Protein AF-A0A3B4UDC0-F1 (afdb_monomer)

Structure (mmCIF, N/CA/C/O backbone):
data_AF-A0A3B4UDC0-F1
#
_entry.id   AF-A0A3B4UDC0-F1
#
loop_
_atom_site.group_PDB
_atom_site.id
_atom_site.type_symbol
_atom_site.label_atom_id
_atom_site.label_alt_id
_atom_site.label_comp_id
_atom_site.label_asym_id
_atom_site.label_entity_id
_atom_site.label_seq_id
_atom_site.pdbx_PDB_ins_code
_atom_site.Cartn_x
_atom_site.Cartn_y
_atom_site.Cartn_z
_atom_site.occupancy
_atom_site.B_iso_or_equiv
_atom_site.auth_seq_id
_atom_site.auth_comp_id
_atom_site.auth_asym_id
_atom_site.auth_atom_id
_atom_site.pdbx_PDB_model_num
ATOM 1 N N . MET A 1 1 ? 8.430 -6.097 9.839 1.00 87.88 1 MET A N 1
ATOM 2 C CA . MET A 1 1 ? 9.040 -5.188 8.845 1.00 87.88 1 MET A CA 1
ATOM 3 C C . MET A 1 1 ? 10.432 -4.834 9.334 1.00 87.88 1 MET A C 1
ATOM 5 O O . MET A 1 1 ? 10.685 -5.020 10.517 1.00 87.88 1 MET A O 1
ATOM 9 N N . GLU A 1 2 ? 11.330 -4.408 8.452 1.00 83.69 2 GLU A N 1
ATOM 10 C CA . GLU A 1 2 ? 12.708 -4.022 8.803 1.00 83.69 2 GLU A CA 1
ATOM 11 C C . GLU A 1 2 ? 13.033 -2.614 8.284 1.00 83.69 2 GLU A C 1
ATOM 13 O O . GLU A 1 2 ? 12.603 -2.259 7.190 1.00 83.69 2 GLU A O 1
ATOM 18 N N . ILE A 1 3 ? 13.822 -1.854 9.053 1.00 84.44 3 ILE A N 1
ATOM 19 C CA . ILE A 1 3 ? 14.367 -0.519 8.736 1.00 84.44 3 ILE A CA 1
ATOM 20 C C . ILE A 1 3 ? 13.295 0.540 8.448 1.00 84.44 3 ILE A C 1
ATOM 22 O O . ILE A 1 3 ? 12.937 1.293 9.347 1.00 84.44 3 ILE A O 1
ATOM 26 N N . TRP A 1 4 ? 12.828 0.629 7.205 1.00 82.75 4 TRP A N 1
ATOM 27 C CA . TRP A 1 4 ? 11.934 1.680 6.732 1.00 82.75 4 TRP A CA 1
ATOM 28 C C . TRP A 1 4 ? 11.217 1.234 5.455 1.00 82.75 4 TRP A C 1
ATOM 30 O O . TRP A 1 4 ? 11.769 0.462 4.665 1.00 82.75 4 TRP A O 1
ATOM 40 N N . GLY A 1 5 ? 10.013 1.757 5.237 1.00 83.38 5 GLY A N 1
ATOM 41 C CA . GLY A 1 5 ? 9.266 1.649 3.995 1.00 83.38 5 GLY A CA 1
ATOM 42 C C . GLY A 1 5 ? 8.138 0.625 4.074 1.00 83.38 5 GLY A C 1
ATOM 43 O O . GLY A 1 5 ? 8.357 -0.548 4.386 1.00 83.38 5 GLY A O 1
ATOM 44 N N . GLY A 1 6 ? 6.932 1.068 3.710 1.00 86.31 6 GLY A N 1
ATOM 45 C CA . GLY A 1 6 ? 5.721 0.252 3.607 1.00 86.31 6 GLY A CA 1
ATOM 46 C C . GLY A 1 6 ? 4.888 0.166 4.889 1.00 86.31 6 GLY A C 1
ATOM 47 O O . GLY A 1 6 ? 3.723 -0.218 4.822 1.00 86.31 6 GLY A O 1
ATOM 48 N N . GLU A 1 7 ? 5.422 0.546 6.049 1.00 90.75 7 GLU A N 1
ATOM 49 C CA . GLU A 1 7 ? 4.705 0.485 7.329 1.00 90.75 7 GLU A CA 1
ATOM 50 C C . GLU A 1 7 ? 3.526 1.457 7.408 1.00 90.75 7 GLU A C 1
ATOM 52 O O . GLU A 1 7 ? 2.478 1.115 7.952 1.00 90.75 7 GLU A O 1
ATOM 57 N N . ASN A 1 8 ? 3.661 2.643 6.816 1.00 88.06 8 ASN A N 1
ATOM 58 C CA . ASN A 1 8 ? 2.594 3.637 6.735 1.00 88.06 8 ASN A CA 1
ATOM 59 C C . ASN A 1 8 ? 1.398 3.113 5.919 1.00 88.06 8 ASN A C 1
ATOM 61 O O . ASN A 1 8 ? 0.245 3.298 6.306 1.00 88.06 8 ASN A O 1
ATOM 65 N N . VAL A 1 9 ? 1.670 2.407 4.822 1.00 94.19 9 VAL A N 1
ATOM 66 C CA . VAL A 1 9 ? 0.651 1.801 3.953 1.00 94.19 9 VAL A CA 1
ATOM 67 C C . VAL A 1 9 ? 0.006 0.598 4.628 1.00 94.19 9 VAL A C 1
ATOM 69 O O . VAL A 1 9 ? -1.215 0.484 4.627 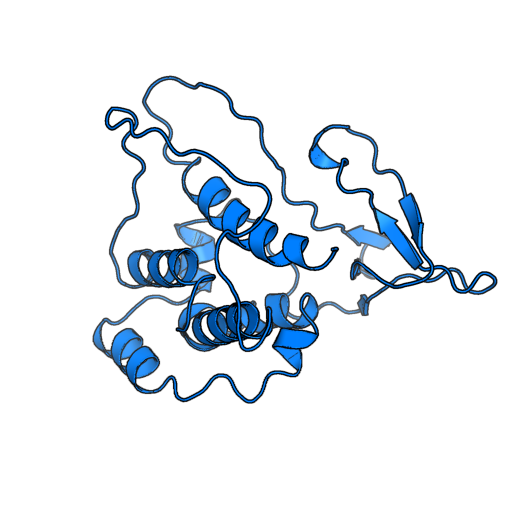1.00 94.19 9 VAL A O 1
ATOM 72 N N . GLU A 1 10 ? 0.807 -0.276 5.243 1.00 97.12 10 GLU A N 1
ATOM 73 C CA . GLU A 1 10 ? 0.294 -1.419 6.008 1.00 97.12 10 GLU A CA 1
ATOM 74 C C . GLU A 1 10 ? -0.643 -0.964 7.116 1.00 97.12 10 GLU A C 1
ATOM 76 O O . GLU A 1 10 ? -1.753 -1.483 7.229 1.00 97.12 10 GLU A O 1
ATOM 81 N N . MET A 1 11 ? -0.222 0.041 7.888 1.00 96.56 11 MET A N 1
ATOM 82 C CA . MET A 1 11 ? -1.043 0.623 8.939 1.00 96.56 11 MET A CA 1
ATOM 83 C C . MET A 1 11 ? -2.322 1.209 8.348 1.00 96.56 11 MET A C 1
ATOM 85 O O . MET A 1 11 ? -3.393 0.991 8.903 1.00 96.56 11 MET A O 1
ATOM 89 N N . SER A 1 12 ? -2.233 1.896 7.208 1.00 95.25 12 SER A N 1
ATOM 90 C CA . SER A 1 12 ? -3.400 2.514 6.582 1.00 95.25 12 SER A CA 1
ATOM 91 C C . SER A 1 12 ? -4.441 1.488 6.154 1.00 95.25 12 SER A C 1
ATOM 93 O O . SER A 1 12 ? -5.618 1.614 6.491 1.00 95.25 12 SER A O 1
ATOM 95 N N . PHE A 1 13 ? -4.003 0.435 5.465 1.00 97.69 13 PHE A N 1
ATOM 96 C CA . PHE A 1 13 ? -4.874 -0.661 5.058 1.00 97.69 13 PHE A CA 1
ATOM 97 C C . PHE A 1 13 ? -5.466 -1.392 6.256 1.00 97.69 13 PHE A C 1
ATOM 99 O O . PHE A 1 13 ? -6.660 -1.681 6.244 1.00 97.69 13 PHE A O 1
ATOM 106 N N . ARG A 1 14 ? -4.665 -1.653 7.293 1.00 98.06 14 ARG A N 1
ATOM 107 C CA . ARG A 1 14 ? -5.135 -2.301 8.517 1.00 98.06 14 ARG A CA 1
ATOM 108 C C . ARG A 1 14 ? -6.178 -1.459 9.242 1.00 98.06 14 ARG A C 1
ATOM 110 O O . ARG A 1 14 ? -7.225 -1.987 9.591 1.00 98.06 14 ARG A O 1
ATOM 117 N N . VAL A 1 15 ? -5.908 -0.176 9.482 1.00 97.94 15 VAL A N 1
ATOM 118 C CA . VAL A 1 15 ? -6.824 0.706 10.220 1.00 97.94 15 VAL A CA 1
ATOM 119 C C . VAL A 1 15 ? -8.177 0.761 9.516 1.00 97.94 15 VAL A C 1
ATOM 121 O O . VAL A 1 15 ? -9.183 0.440 10.141 1.00 97.94 15 VAL A O 1
ATOM 124 N N . TRP A 1 16 ? -8.200 1.060 8.216 1.00 97.94 16 TRP A N 1
ATOM 125 C CA . TRP A 1 16 ? -9.450 1.150 7.461 1.00 97.94 16 TRP A CA 1
ATOM 126 C C . TRP A 1 16 ? -10.194 -0.183 7.360 1.00 97.94 16 TRP A C 1
ATOM 128 O O . TRP A 1 16 ? -11.388 -0.247 7.644 1.00 97.94 16 TRP A O 1
ATOM 138 N N . GLN A 1 17 ? -9.510 -1.267 6.977 1.00 98.50 17 GLN A N 1
ATOM 139 C CA . GLN A 1 17 ? -10.171 -2.565 6.799 1.00 98.50 17 GLN A CA 1
ATOM 140 C C . GLN A 1 17 ? -10.671 -3.148 8.124 1.00 98.50 17 GLN A C 1
ATOM 142 O O . GLN A 1 17 ? -11.649 -3.888 8.124 1.00 98.50 17 GLN A O 1
ATOM 147 N N . CYS A 1 18 ? -10.045 -2.820 9.253 1.00 98.50 18 CYS A N 1
ATOM 148 C CA . CYS A 1 18 ? -10.426 -3.340 10.566 1.00 98.50 18 CYS A CA 1
ATOM 149 C C . CYS A 1 18 ? -11.334 -2.386 11.369 1.00 98.50 18 CYS A C 1
ATOM 151 O O . CYS A 1 18 ? -11.444 -2.536 12.583 1.00 98.50 18 CYS A O 1
ATOM 153 N N . GLY A 1 19 ? -11.988 -1.418 10.712 1.00 96.88 19 GLY A N 1
ATOM 154 C CA . GLY A 1 19 ? -13.047 -0.591 11.310 1.00 96.88 19 GLY A CA 1
ATOM 155 C C . GLY A 1 19 ? -12.588 0.698 12.001 1.00 96.88 19 GLY A C 1
ATOM 156 O O . GLY A 1 19 ? -13.397 1.349 12.654 1.00 96.88 19 GLY A O 1
ATOM 157 N N . GLY A 1 20 ? -11.316 1.072 11.870 1.00 96.44 20 GLY A N 1
ATOM 158 C CA . GLY A 1 20 ? -10.815 2.382 12.280 1.00 96.44 20 GLY A CA 1
ATOM 159 C C . GLY A 1 20 ? -10.954 3.438 11.180 1.00 96.44 20 GLY A C 1
ATOM 160 O O . GLY A 1 20 ? -11.473 3.177 10.095 1.00 96.44 20 GLY A O 1
ATOM 161 N N . GLN A 1 21 ? -10.455 4.639 11.466 1.00 93.38 21 GLN A N 1
ATOM 162 C CA . GLN A 1 21 ? -10.456 5.782 10.551 1.00 93.38 21 GLN A CA 1
ATOM 163 C C . GLN A 1 21 ? -9.081 6.459 10.565 1.00 93.38 21 GLN A C 1
ATOM 165 O O . GLN A 1 21 ? -8.377 6.435 11.577 1.00 93.38 21 GLN A O 1
ATOM 170 N N . LEU A 1 22 ? -8.689 7.039 9.430 1.00 92.50 22 LEU A N 1
ATOM 171 C CA . LEU A 1 22 ? -7.487 7.863 9.308 1.00 92.50 22 LEU A CA 1
ATOM 172 C C . LEU A 1 22 ? -7.894 9.267 8.893 1.00 92.50 22 LEU A C 1
ATOM 174 O O . LEU A 1 22 ? -8.516 9.446 7.847 1.00 92.50 22 LEU A O 1
ATOM 178 N N . GLU A 1 23 ? -7.495 10.249 9.691 1.00 90.44 23 GLU A N 1
ATOM 179 C CA . GLU A 1 23 ? -7.875 11.643 9.502 1.00 90.44 23 GLU A CA 1
ATOM 180 C C . GLU A 1 23 ? -6.639 12.539 9.449 1.00 90.44 23 GLU A C 1
ATOM 182 O O . GLU A 1 23 ? -5.655 12.327 10.160 1.00 90.44 23 GLU A O 1
ATOM 187 N N . ILE A 1 24 ? -6.710 13.570 8.609 1.00 88.62 24 ILE A N 1
ATOM 188 C CA . ILE A 1 24 ? -5.780 14.696 8.641 1.00 88.62 24 ILE A CA 1
ATOM 189 C C . ILE A 1 24 ? -6.515 15.843 9.323 1.00 88.62 24 ILE A C 1
ATOM 191 O O . ILE A 1 24 ? -7.550 16.293 8.836 1.00 88.62 24 ILE A O 1
ATOM 195 N N . ILE A 1 25 ? -5.975 16.324 10.442 1.00 93.06 25 ILE A N 1
ATOM 196 C CA . ILE A 1 25 ? -6.571 17.414 11.215 1.00 93.06 25 ILE A CA 1
ATOM 197 C C . ILE A 1 25 ? -5.914 18.734 10.790 1.00 93.06 25 ILE A C 1
ATOM 199 O O . ILE A 1 25 ? -4.794 19.004 11.223 1.00 93.06 25 ILE A O 1
ATOM 203 N N . PRO A 1 26 ? -6.573 19.586 9.978 1.00 91.12 26 PRO A N 1
ATOM 204 C CA . PRO A 1 26 ? -5.941 20.782 9.408 1.00 91.12 26 PRO A CA 1
ATOM 205 C C . PRO A 1 26 ? -5.520 21.813 10.466 1.00 91.12 26 PRO A C 1
ATOM 207 O O . PRO A 1 26 ? -4.627 22.617 10.223 1.00 91.12 26 PRO A O 1
ATOM 210 N N . CYS A 1 27 ? -6.128 21.775 11.655 1.00 93.44 27 CYS A N 1
ATOM 211 C CA . CYS A 1 27 ? -5.772 22.645 12.777 1.00 93.44 27 CYS A CA 1
ATOM 212 C C . CYS A 1 27 ? -4.501 22.196 13.525 1.00 93.44 27 CYS A C 1
ATOM 214 O O . CYS A 1 27 ? -3.970 22.960 14.328 1.00 93.44 27 CYS A O 1
ATOM 216 N N . SER A 1 28 ? -4.022 20.967 13.302 1.00 92.00 28 SER A N 1
ATOM 217 C CA . SER A 1 28 ? -2.804 20.435 13.918 1.00 92.00 28 SER A CA 1
ATOM 218 C C . SER A 1 28 ? -1.660 20.498 12.913 1.00 92.00 28 SER A C 1
ATOM 220 O O . SER A 1 28 ? -1.580 19.694 11.987 1.00 92.00 28 SER A O 1
ATOM 222 N N . VAL A 1 29 ? -0.779 21.485 13.073 1.00 95.69 29 VAL A N 1
ATOM 223 C CA . VAL A 1 29 ? 0.281 21.764 12.100 1.00 95.69 29 VAL A CA 1
ATOM 224 C C . VAL A 1 29 ? 1.638 21.373 12.671 1.00 95.69 29 VAL A C 1
ATOM 226 O O . VAL A 1 29 ? 2.083 21.919 13.678 1.00 95.69 29 VAL A O 1
ATOM 229 N N . VAL A 1 30 ? 2.319 20.451 11.990 1.00 94.44 30 VAL A N 1
ATOM 230 C CA . VAL A 1 30 ? 3.696 20.040 12.289 1.00 94.44 30 VAL A CA 1
ATOM 231 C C . VAL A 1 30 ? 4.526 20.168 11.014 1.00 94.44 30 VAL A C 1
ATOM 233 O O . VAL A 1 30 ? 4.188 19.587 9.985 1.00 94.44 30 VAL A O 1
ATOM 236 N N . GLY A 1 31 ? 5.615 20.937 11.068 1.00 93.56 31 GLY A N 1
ATOM 237 C CA . GLY A 1 31 ? 6.537 21.078 9.940 1.00 93.56 31 GLY A CA 1
ATOM 238 C C . GLY A 1 31 ? 7.413 19.835 9.762 1.00 93.56 31 GLY A C 1
ATOM 239 O O . GLY A 1 31 ? 8.029 19.370 10.719 1.00 93.56 31 GLY A O 1
ATOM 240 N N . HIS A 1 32 ? 7.512 19.324 8.533 1.00 91.56 32 HIS A N 1
ATOM 241 C CA . HIS A 1 32 ? 8.397 18.215 8.169 1.00 91.56 32 HIS A CA 1
ATOM 242 C C . HIS A 1 32 ? 9.372 18.647 7.065 1.00 91.56 32 HIS A C 1
ATOM 244 O O . HIS A 1 32 ? 8.962 19.181 6.034 1.00 91.56 32 HIS A O 1
ATOM 250 N N . VAL A 1 33 ? 10.671 18.400 7.261 1.00 91.38 33 VAL A N 1
ATOM 251 C CA . VAL A 1 33 ? 11.698 18.679 6.247 1.00 91.38 33 VAL A CA 1
ATOM 252 C C . VAL A 1 33 ? 11.771 17.504 5.276 1.00 91.38 33 VAL A C 1
ATOM 254 O O . VAL A 1 33 ? 12.397 16.482 5.561 1.00 91.38 33 VAL A O 1
ATOM 257 N N . PHE A 1 34 ? 11.140 17.656 4.113 1.00 84.88 34 PHE A N 1
ATOM 258 C CA . PHE A 1 34 ? 11.193 16.651 3.056 1.00 84.88 34 PHE A CA 1
ATOM 259 C C . PHE A 1 34 ? 12.598 16.550 2.457 1.00 84.88 34 PHE A C 1
ATOM 261 O O . PHE A 1 34 ? 13.235 17.550 2.129 1.00 84.88 34 PHE A O 1
ATOM 268 N N . ARG A 1 35 ? 13.079 15.314 2.310 1.00 80.62 35 ARG A N 1
ATOM 269 C CA . ARG A 1 35 ? 14.375 14.989 1.707 1.00 80.62 35 ARG A CA 1
ATOM 270 C C . ARG A 1 35 ? 14.149 14.172 0.444 1.00 80.62 35 ARG A C 1
ATOM 272 O O . ARG A 1 35 ? 13.263 13.327 0.409 1.00 80.62 35 ARG A O 1
ATOM 279 N N . THR A 1 36 ? 14.988 14.383 -0.565 1.00 75.19 36 THR A N 1
ATOM 280 C CA . THR A 1 36 ? 14.967 13.600 -1.813 1.00 75.19 36 THR A CA 1
ATOM 281 C C . THR A 1 36 ? 15.663 12.247 -1.680 1.00 75.19 36 THR A C 1
ATOM 283 O O . THR A 1 36 ? 15.414 11.347 -2.474 1.00 75.19 36 THR A O 1
ATOM 286 N N . LYS A 1 37 ? 16.538 12.086 -0.678 1.00 75.06 37 LYS A N 1
ATOM 287 C CA . LYS A 1 37 ? 17.269 10.845 -0.403 1.00 75.06 37 LYS A CA 1
ATOM 288 C C . LYS A 1 37 ? 17.041 10.395 1.033 1.00 75.06 37 LYS A C 1
ATOM 290 O O . LYS A 1 37 ? 17.005 11.221 1.949 1.00 75.06 37 LYS A O 1
ATOM 295 N N . SER A 1 38 ? 16.916 9.081 1.214 1.00 73.50 38 SER A N 1
ATOM 296 C CA . SER A 1 38 ? 16.788 8.482 2.541 1.00 73.50 38 SER A CA 1
ATOM 297 C C . SER A 1 38 ? 18.053 8.746 3.366 1.00 73.50 38 SER A C 1
ATOM 299 O O . SER A 1 38 ? 19.156 8.539 2.858 1.00 73.50 38 SER A O 1
ATOM 301 N N . PRO A 1 39 ? 17.925 9.179 4.632 1.00 75.50 39 PRO A N 1
ATOM 302 C CA . PRO A 1 39 ? 19.058 9.298 5.543 1.00 75.50 39 PRO A CA 1
ATOM 303 C C . PRO A 1 39 ? 19.494 7.941 6.121 1.00 75.50 39 PRO A C 1
ATOM 305 O O . PRO A 1 39 ? 20.505 7.877 6.815 1.00 75.50 39 PRO A O 1
ATOM 308 N N . HIS A 1 40 ? 18.725 6.872 5.892 1.00 73.44 40 HIS A N 1
ATOM 309 C CA . HIS A 1 40 ? 19.007 5.553 6.444 1.00 73.44 40 HIS A CA 1
ATOM 310 C C . HIS A 1 40 ? 20.008 4.789 5.581 1.00 73.44 40 HIS A C 1
ATOM 312 O O . HIS A 1 40 ? 19.846 4.667 4.367 1.00 73.44 40 HIS A O 1
ATOM 318 N N . THR A 1 41 ? 21.004 4.197 6.235 1.00 72.88 41 THR A N 1
ATOM 319 C CA . THR A 1 41 ? 21.859 3.184 5.620 1.00 72.88 41 THR A CA 1
ATOM 320 C C . THR A 1 41 ? 21.088 1.872 5.548 1.00 72.88 41 THR A C 1
ATOM 322 O O . THR A 1 41 ? 20.509 1.442 6.545 1.00 72.88 41 THR A O 1
ATOM 325 N N . PHE A 1 42 ? 21.096 1.217 4.387 1.00 76.69 42 PHE A N 1
ATOM 326 C CA . PHE A 1 42 ? 20.456 -0.082 4.180 1.00 76.69 42 PHE A CA 1
ATOM 327 C C . PHE A 1 42 ? 21.535 -1.168 4.058 1.00 76.69 42 PHE A C 1
ATOM 329 O O . PHE A 1 42 ? 22.046 -1.385 2.960 1.00 76.69 42 PHE A O 1
ATOM 336 N N . PRO A 1 43 ? 21.893 -1.883 5.144 1.00 65.25 43 PRO A N 1
ATOM 337 C CA . PRO A 1 43 ? 23.004 -2.842 5.130 1.00 65.25 43 PRO A CA 1
ATOM 338 C C . PRO A 1 43 ? 22.784 -4.013 4.163 1.00 65.25 43 PRO A C 1
ATOM 340 O O . PRO A 1 43 ? 23.738 -4.644 3.728 1.00 65.25 43 PRO A O 1
ATOM 343 N N . LYS A 1 44 ? 21.518 -4.303 3.835 1.00 66.19 44 LYS A N 1
ATOM 344 C CA . LYS A 1 44 ? 21.085 -5.346 2.892 1.00 66.19 44 LYS A CA 1
ATOM 345 C C . LYS A 1 44 ? 20.504 -4.765 1.591 1.00 66.19 44 LYS A C 1
ATOM 347 O O . LYS A 1 44 ? 19.779 -5.453 0.883 1.00 66.19 44 LYS A O 1
ATOM 352 N N . GLY A 1 45 ? 20.770 -3.489 1.303 1.00 76.56 45 GLY A N 1
ATOM 353 C CA . GLY A 1 45 ? 20.225 -2.783 0.142 1.00 76.56 45 GLY A CA 1
ATOM 354 C C . GLY A 1 45 ? 18.725 -2.472 0.230 1.00 76.56 45 GLY A C 1
ATOM 355 O O . GLY A 1 45 ? 18.064 -2.677 1.252 1.00 76.56 45 GLY A O 1
ATOM 356 N N . THR A 1 46 ? 18.174 -1.961 -0.871 1.00 76.19 46 THR A N 1
ATOM 357 C CA . THR A 1 46 ? 16.765 -1.538 -0.999 1.00 76.19 46 THR A CA 1
ATOM 358 C C . THR A 1 46 ? 15.773 -2.706 -1.049 1.00 76.19 46 THR A C 1
ATOM 360 O O . THR A 1 46 ? 14.558 -2.498 -0.990 1.00 76.19 46 THR A O 1
ATOM 363 N N . GLU A 1 47 ? 16.261 -3.950 -1.075 1.00 83.69 47 GLU A N 1
ATOM 364 C CA . GLU A 1 47 ? 15.432 -5.157 -0.994 1.00 83.69 47 GLU A CA 1
ATOM 365 C C . GLU A 1 47 ? 14.575 -5.194 0.273 1.00 83.69 47 GLU A C 1
ATOM 367 O O . GLU A 1 47 ? 13.464 -5.720 0.246 1.00 83.69 47 GLU A O 1
ATOM 372 N N . VAL A 1 48 ? 15.040 -4.579 1.366 1.00 86.94 48 VAL A N 1
ATOM 373 C CA . VAL A 1 48 ? 14.291 -4.482 2.627 1.00 86.94 48 VAL A CA 1
ATOM 374 C C . VAL A 1 48 ? 12.942 -3.779 2.430 1.00 86.94 48 VAL A C 1
ATOM 376 O O . VAL A 1 48 ? 11.929 -4.236 2.963 1.00 86.94 48 VAL A O 1
ATOM 379 N N . ILE A 1 49 ? 12.908 -2.725 1.608 1.00 86.81 49 ILE A N 1
ATOM 380 C CA . ILE A 1 49 ? 11.685 -1.975 1.291 1.00 86.81 49 ILE A CA 1
ATOM 381 C C . ILE A 1 49 ? 10.724 -2.872 0.508 1.00 86.81 49 ILE A C 1
ATOM 383 O O . ILE A 1 49 ? 9.556 -3.012 0.874 1.00 86.81 49 ILE A O 1
ATOM 387 N N . THR A 1 50 ? 11.233 -3.547 -0.527 1.00 89.56 50 THR A N 1
ATOM 388 C CA . THR A 1 50 ? 10.435 -4.483 -1.337 1.00 89.56 50 THR A CA 1
ATOM 389 C C . THR A 1 50 ? 9.883 -5.612 -0.466 1.00 89.56 50 THR A C 1
ATOM 391 O O . THR A 1 50 ? 8.707 -5.948 -0.558 1.00 89.56 50 THR A O 1
ATOM 394 N N . ARG A 1 51 ? 10.681 -6.137 0.470 1.00 93.12 51 ARG A N 1
ATOM 395 C CA . ARG A 1 51 ? 10.246 -7.161 1.424 1.00 93.12 51 ARG A CA 1
ATOM 396 C C . ARG A 1 51 ? 9.100 -6.688 2.303 1.00 93.12 51 ARG A C 1
ATOM 398 O O . ARG A 1 51 ? 8.136 -7.426 2.498 1.00 93.12 51 ARG A O 1
ATOM 405 N N . ASN A 1 52 ? 9.177 -5.474 2.838 1.00 92.62 52 ASN A N 1
ATOM 406 C CA . ASN A 1 52 ? 8.101 -4.913 3.651 1.00 92.62 52 ASN A CA 1
ATOM 407 C C . ASN A 1 52 ? 6.809 -4.737 2.834 1.00 92.62 52 ASN A C 1
ATOM 409 O O . ASN A 1 52 ? 5.728 -5.067 3.325 1.00 92.62 52 ASN A O 1
ATOM 413 N N . GLN A 1 53 ? 6.923 -4.297 1.579 1.00 92.44 53 GLN A N 1
ATOM 414 C CA . GLN A 1 53 ? 5.792 -4.155 0.660 1.00 92.44 53 GLN A CA 1
ATOM 415 C C . GLN A 1 53 ? 5.184 -5.500 0.236 1.00 92.44 53 GLN A C 1
ATOM 417 O O . GLN A 1 53 ? 3.968 -5.631 0.156 1.00 92.44 53 GLN A O 1
ATOM 422 N N . VAL A 1 54 ? 5.989 -6.542 0.021 1.00 95.75 54 VAL A N 1
ATOM 423 C CA . VAL A 1 54 ? 5.456 -7.888 -0.243 1.00 95.75 54 VAL A CA 1
ATOM 424 C C . VAL A 1 54 ? 4.669 -8.385 0.969 1.00 95.75 54 VAL A C 1
ATOM 426 O O . VAL A 1 54 ? 3.548 -8.858 0.810 1.00 95.75 54 VAL A O 1
ATOM 429 N N . ARG A 1 55 ? 5.193 -8.204 2.191 1.00 97.38 55 ARG A N 1
ATOM 430 C CA . ARG A 1 55 ? 4.492 -8.606 3.424 1.00 97.38 55 ARG A CA 1
ATOM 431 C C . ARG A 1 55 ? 3.140 -7.915 3.590 1.00 97.38 55 ARG A C 1
ATOM 433 O O . ARG A 1 55 ? 2.191 -8.575 3.995 1.00 97.38 55 ARG A O 1
ATOM 440 N N . LEU A 1 56 ? 3.043 -6.609 3.321 1.00 96.81 56 LEU A N 1
ATOM 441 C CA . LEU A 1 56 ? 1.756 -5.910 3.431 1.00 96.81 56 LEU A CA 1
ATOM 442 C C . LEU A 1 56 ? 0.792 -6.338 2.320 1.00 96.81 56 LEU A C 1
ATOM 444 O O . LEU A 1 56 ? -0.390 -6.514 2.598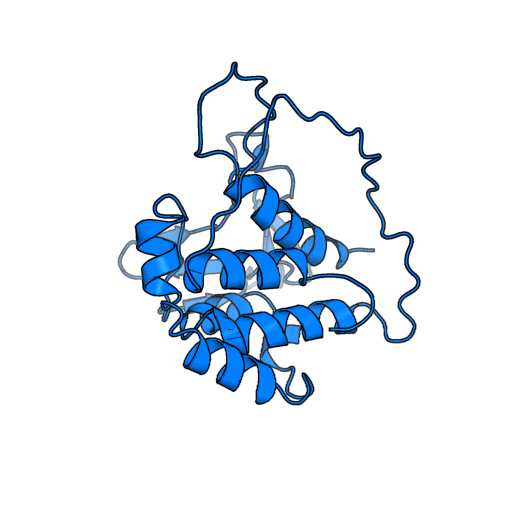 1.00 96.81 56 LEU A O 1
ATOM 448 N N . ALA A 1 57 ? 1.286 -6.547 1.094 1.00 96.69 57 ALA A N 1
ATOM 449 C CA . ALA A 1 57 ? 0.455 -6.960 -0.033 1.00 96.69 57 ALA A CA 1
ATOM 450 C C . ALA A 1 57 ? -0.143 -8.354 0.196 1.00 96.69 57 ALA A C 1
ATOM 452 O O . ALA A 1 57 ? -1.337 -8.556 -0.014 1.00 96.69 57 ALA A O 1
ATOM 453 N N . GLU A 1 58 ? 0.665 -9.286 0.708 1.00 97.69 58 GLU A N 1
ATOM 454 C CA . GLU A 1 58 ? 0.225 -10.638 1.057 1.00 97.69 58 GLU A CA 1
ATOM 455 C C . GLU A 1 58 ? -0.855 -10.659 2.147 1.00 97.69 58 GLU A C 1
ATOM 457 O O . GLU A 1 58 ? -1.746 -11.504 2.107 1.00 97.69 58 GLU A O 1
ATOM 462 N N . VAL A 1 59 ? -0.808 -9.730 3.106 1.00 98.31 59 VAL A N 1
ATOM 463 C CA . VAL A 1 59 ? -1.766 -9.697 4.221 1.00 98.31 59 VAL A CA 1
ATOM 464 C C . VAL A 1 59 ? -3.030 -8.909 3.880 1.00 98.31 59 VAL A C 1
ATOM 466 O O . VAL A 1 59 ? -4.112 -9.318 4.294 1.00 98.31 59 VAL A O 1
ATOM 469 N N . TRP A 1 60 ? -2.916 -7.787 3.165 1.00 98.31 60 TRP A N 1
ATOM 470 C CA . TRP A 1 60 ? -3.973 -6.768 3.118 1.00 98.31 60 TRP A CA 1
ATOM 471 C C . TRP A 1 60 ? -4.568 -6.495 1.739 1.00 98.31 60 TRP A C 1
ATOM 473 O O . TRP A 1 60 ? -5.595 -5.830 1.690 1.00 98.31 60 TRP A O 1
ATOM 483 N N . MET A 1 61 ? -3.946 -6.942 0.640 1.00 97.25 61 MET A N 1
ATOM 484 C CA . MET A 1 61 ? -4.368 -6.563 -0.722 1.00 97.25 61 MET A CA 1
ATOM 485 C C . MET A 1 61 ? -5.154 -7.644 -1.475 1.00 97.25 61 MET A C 1
ATOM 487 O O . MET A 1 61 ? -5.538 -7.415 -2.620 1.00 97.25 61 MET A O 1
ATOM 491 N N . ASP A 1 62 ? -5.398 -8.809 -0.873 1.00 98.00 62 ASP A N 1
ATOM 492 C CA . ASP A 1 62 ? -6.121 -9.925 -1.501 1.00 98.00 62 ASP A CA 1
ATOM 493 C C . ASP A 1 62 ? -5.608 -10.211 -2.928 1.00 98.00 62 ASP A C 1
ATOM 495 O O . ASP A 1 62 ? -4.398 -10.279 -3.146 1.00 98.00 62 ASP A O 1
ATOM 499 N N . ASP A 1 63 ? -6.488 -10.351 -3.922 1.00 96.69 63 ASP A N 1
ATOM 500 C CA . ASP A 1 63 ? -6.091 -10.569 -5.318 1.00 96.69 63 ASP A CA 1
ATOM 501 C C . ASP A 1 63 ? -5.410 -9.357 -5.975 1.00 96.69 63 ASP A C 1
ATOM 503 O O . ASP A 1 63 ? -4.646 -9.518 -6.934 1.00 96.69 63 ASP A O 1
ATOM 507 N N . TYR A 1 64 ? -5.604 -8.146 -5.446 1.00 94.50 64 TYR A N 1
ATOM 508 C CA . TYR A 1 64 ? -5.019 -6.921 -6.000 1.00 94.50 64 TYR A CA 1
ATOM 509 C C . TYR A 1 64 ? -3.499 -6.863 -5.822 1.00 94.50 64 TYR A C 1
ATOM 511 O O . TYR A 1 64 ? -2.828 -6.120 -6.545 1.00 94.50 64 TYR A O 1
ATOM 519 N N . LYS A 1 65 ? -2.908 -7.710 -4.964 1.00 94.12 65 LYS A N 1
ATOM 520 C CA . LYS A 1 65 ? -1.445 -7.883 -4.889 1.00 94.12 65 LYS A CA 1
ATOM 521 C C . LYS A 1 65 ? -0.823 -8.273 -6.237 1.00 94.12 65 LYS A C 1
ATOM 523 O O . LYS A 1 65 ? 0.311 -7.895 -6.524 1.00 94.12 65 LYS A O 1
ATOM 528 N N . LYS A 1 66 ? -1.582 -8.939 -7.119 1.00 90.88 66 LYS A N 1
ATOM 529 C CA . LYS A 1 66 ? -1.148 -9.289 -8.486 1.00 90.88 66 LYS A CA 1
ATOM 530 C C . LYS A 1 66 ? -0.821 -8.049 -9.324 1.00 90.88 66 LYS A C 1
ATOM 532 O O . LYS A 1 66 ? 0.113 -8.086 -10.124 1.00 90.88 66 LYS A O 1
ATOM 537 N N . ILE A 1 67 ? -1.541 -6.942 -9.120 1.00 87.06 67 ILE A N 1
ATOM 538 C CA . ILE A 1 67 ? -1.270 -5.665 -9.799 1.00 87.06 67 ILE A CA 1
ATOM 539 C C . ILE A 1 67 ? 0.090 -5.120 -9.351 1.00 87.06 67 ILE A C 1
ATOM 541 O O . ILE A 1 67 ? 0.891 -4.698 -10.187 1.00 87.06 67 ILE A O 1
ATOM 545 N N . TYR A 1 68 ? 0.374 -5.176 -8.047 1.00 87.12 68 TYR A N 1
ATOM 546 C CA . TYR A 1 68 ? 1.660 -4.763 -7.489 1.00 87.12 68 TYR A CA 1
ATOM 547 C C . TYR A 1 68 ? 2.815 -5.623 -8.028 1.00 87.12 68 TYR A C 1
ATOM 549 O O . TYR A 1 68 ? 3.782 -5.075 -8.561 1.00 87.12 68 TYR A O 1
ATOM 557 N N . TYR A 1 69 ? 2.688 -6.953 -8.003 1.00 87.19 69 TYR A N 1
ATOM 558 C CA . TYR A 1 69 ? 3.721 -7.861 -8.523 1.00 87.19 69 TYR A CA 1
ATOM 559 C C . TYR A 1 69 ? 3.973 -7.688 -10.024 1.00 87.19 69 TYR A C 1
ATOM 561 O O . TYR A 1 69 ? 5.114 -7.733 -10.473 1.00 87.19 69 TYR A O 1
ATOM 569 N N . ARG A 1 70 ? 2.939 -7.396 -10.818 1.00 83.69 70 ARG A N 1
ATOM 570 C CA . ARG A 1 70 ? 3.105 -7.117 -12.253 1.00 83.69 70 ARG A CA 1
ATOM 571 C C . ARG A 1 70 ? 3.958 -5.873 -12.525 1.00 83.69 70 ARG A C 1
ATOM 573 O O . ARG A 1 70 ? 4.648 -5.797 -13.544 1.00 83.69 70 ARG A O 1
ATOM 580 N N . ARG A 1 71 ? 3.897 -4.879 -11.635 1.00 79.56 71 ARG A N 1
ATOM 581 C CA . ARG A 1 71 ? 4.662 -3.631 -11.761 1.00 79.56 71 ARG A CA 1
ATOM 582 C C . ARG A 1 71 ? 6.065 -3.750 -11.182 1.00 79.56 71 ARG A C 1
ATOM 584 O O . ARG A 1 71 ? 7.001 -3.244 -11.789 1.00 79.56 71 ARG A O 1
ATOM 591 N N . ASN A 1 72 ? 6.218 -4.435 -10.053 1.00 82.25 72 ASN A N 1
ATOM 592 C CA . ASN A 1 72 ? 7.502 -4.603 -9.388 1.00 82.25 72 ASN A CA 1
ATOM 593 C C . ASN A 1 72 ? 8.019 -6.041 -9.558 1.00 82.25 72 ASN A C 1
ATOM 595 O O . ASN A 1 72 ? 7.645 -6.945 -8.812 1.00 82.25 72 ASN A O 1
ATOM 599 N N . LYS A 1 73 ? 8.925 -6.240 -10.528 1.00 84.12 73 LYS A N 1
ATOM 600 C CA . LYS A 1 73 ? 9.523 -7.557 -10.818 1.00 84.12 73 LYS A CA 1
ATOM 601 C C . LYS A 1 73 ? 10.267 -8.142 -9.618 1.00 84.12 73 LYS A C 1
ATOM 603 O O . LYS A 1 73 ? 10.161 -9.342 -9.387 1.00 84.12 73 LYS A O 1
ATOM 608 N N . ASN A 1 74 ? 10.962 -7.309 -8.839 1.00 85.50 74 ASN A N 1
ATOM 609 C CA . ASN A 1 74 ? 11.670 -7.759 -7.638 1.00 85.50 74 ASN A CA 1
ATOM 610 C C . ASN A 1 74 ? 10.685 -8.300 -6.601 1.00 85.50 74 ASN A C 1
ATOM 612 O O . ASN A 1 74 ? 10.952 -9.326 -5.989 1.00 85.50 74 ASN A O 1
ATOM 616 N N . ALA A 1 75 ? 9.523 -7.659 -6.448 1.00 88.44 75 ALA A N 1
ATOM 617 C CA . ALA A 1 75 ? 8.464 -8.158 -5.578 1.00 88.44 75 ALA A CA 1
ATOM 618 C C . ALA A 1 75 ? 7.861 -9.477 -6.089 1.00 88.44 75 ALA A C 1
ATOM 620 O O . ALA A 1 75 ? 7.611 -10.374 -5.292 1.00 88.44 75 ALA A O 1
ATOM 621 N N . ALA A 1 76 ? 7.670 -9.618 -7.406 1.00 88.19 76 ALA A N 1
ATOM 622 C CA . ALA A 1 76 ? 7.091 -10.822 -8.009 1.00 88.19 76 ALA A CA 1
ATOM 623 C C . ALA A 1 76 ? 7.930 -12.091 -7.789 1.00 88.19 76 ALA A C 1
ATOM 625 O O . ALA A 1 76 ? 7.373 -13.176 -7.652 1.00 88.19 76 ALA A O 1
ATOM 626 N N . VAL A 1 77 ? 9.259 -11.959 -7.758 1.00 90.44 77 VAL A N 1
ATOM 627 C CA . VAL A 1 77 ? 10.193 -13.082 -7.540 1.00 90.44 77 VAL A CA 1
ATOM 628 C C . VAL A 1 77 ? 10.633 -13.219 -6.079 1.00 90.44 77 VAL A C 1
ATOM 630 O O . VAL A 1 77 ? 11.447 -14.077 -5.735 1.00 90.44 77 VAL A O 1
ATOM 633 N N . MET A 1 78 ? 10.121 -12.366 -5.189 1.00 88.75 78 MET A N 1
ATOM 634 C CA . MET A 1 78 ? 10.519 -12.362 -3.790 1.00 88.75 78 MET A CA 1
ATOM 635 C C . MET A 1 78 ? 9.768 -13.433 -3.006 1.00 88.75 78 MET A C 1
ATOM 637 O O . MET A 1 78 ? 8.694 -13.201 -2.467 1.00 88.75 78 MET A O 1
ATOM 641 N N . HIS A 1 79 ? 10.391 -14.599 -2.860 1.00 83.75 79 HIS A N 1
ATOM 642 C CA . HIS A 1 79 ? 9.859 -15.682 -2.025 1.00 83.75 79 HIS A CA 1
ATOM 643 C C . HIS A 1 79 ? 10.250 -15.552 -0.541 1.00 83.75 79 HIS A C 1
ATOM 645 O O . HIS A 1 79 ? 9.631 -16.151 0.332 1.00 83.75 79 HIS A O 1
ATOM 651 N N . LYS A 1 80 ? 11.282 -14.755 -0.225 1.00 87.56 80 LYS A N 1
ATOM 652 C CA . LYS A 1 80 ? 11.844 -14.614 1.131 1.00 87.56 80 LYS A CA 1
ATOM 653 C C . LYS A 1 80 ? 11.311 -13.382 1.875 1.00 87.56 80 LYS A C 1
ATOM 655 O O . LYS A 1 80 ? 12.083 -12.538 2.325 1.00 87.56 80 LYS A O 1
ATOM 660 N N . TYR A 1 81 ? 9.994 -13.275 2.038 1.00 92.38 81 TYR A N 1
ATOM 661 C CA . TYR A 1 81 ? 9.372 -12.194 2.820 1.00 92.38 81 TYR A CA 1
ATOM 662 C C . TYR A 1 81 ? 9.106 -12.548 4.294 1.00 92.38 81 TYR A C 1
ATOM 664 O O . TYR A 1 81 ? 8.711 -11.676 5.072 1.00 92.38 81 TYR A O 1
ATOM 672 N N . GLY A 1 82 ? 9.402 -13.787 4.701 1.00 94.62 82 GLY A N 1
ATOM 673 C CA . GLY A 1 82 ? 9.275 -14.287 6.075 1.00 94.62 82 GLY A CA 1
ATOM 674 C C . GLY A 1 82 ? 7.836 -14.628 6.472 1.00 94.62 82 GLY A C 1
ATOM 675 O O . GLY A 1 82 ? 6.899 -14.332 5.736 1.00 94.62 82 GLY A O 1
ATOM 676 N N . ASP A 1 83 ? 7.654 -15.218 7.656 1.00 96.25 83 ASP A N 1
ATOM 677 C CA . ASP A 1 83 ? 6.330 -15.632 8.135 1.00 96.25 83 ASP A CA 1
ATOM 678 C C . ASP A 1 83 ? 5.391 -14.430 8.364 1.00 96.25 83 ASP A C 1
ATOM 680 O O . ASP A 1 83 ? 5.794 -13.362 8.851 1.00 96.25 83 ASP A O 1
ATOM 684 N N . ILE A 1 84 ? 4.131 -14.603 7.969 1.00 97.81 84 ILE A N 1
ATOM 685 C CA . ILE A 1 84 ? 3.040 -13.629 8.098 1.00 97.81 84 ILE A CA 1
ATOM 686 C C . ILE A 1 84 ? 1.836 -14.199 8.862 1.00 97.81 84 ILE A C 1
ATOM 688 O O . ILE A 1 84 ? 0.830 -13.505 9.000 1.00 97.81 84 ILE A O 1
ATOM 692 N N . SER A 1 85 ? 1.938 -15.418 9.403 1.00 98.25 85 SER A N 1
ATOM 693 C CA . SER A 1 85 ? 0.849 -16.126 10.089 1.00 98.25 85 SER A CA 1
ATOM 694 C C . SER A 1 85 ? 0.199 -15.291 11.191 1.00 98.25 85 SER A C 1
ATOM 696 O O . SER A 1 85 ? -1.024 -15.212 11.275 1.00 98.25 85 SER A O 1
ATOM 698 N N . ASP A 1 86 ? 0.992 -14.586 11.999 1.00 98.31 86 ASP A N 1
ATOM 699 C CA . ASP A 1 86 ? 0.462 -13.732 13.069 1.00 98.31 86 ASP A CA 1
ATOM 700 C C . ASP A 1 86 ? -0.319 -12.520 12.554 1.00 98.31 86 ASP A C 1
ATOM 702 O O . ASP A 1 86 ? -1.201 -12.009 13.243 1.00 98.31 86 ASP A O 1
ATOM 706 N N . ARG A 1 87 ? 0.008 -12.023 11.356 1.00 98.31 87 ARG A N 1
ATOM 707 C CA . ARG A 1 87 ? -0.729 -10.920 10.724 1.00 98.31 87 ARG A CA 1
ATOM 708 C C . ARG A 1 87 ? -2.031 -11.406 10.099 1.00 98.31 87 ARG A C 1
ATOM 710 O O . ARG A 1 87 ? -3.038 -10.726 10.249 1.00 98.31 87 ARG A O 1
ATOM 717 N N . LEU A 1 88 ? -2.028 -12.593 9.496 1.00 98.44 88 LEU A N 1
ATOM 718 C CA . LEU A 1 88 ? -3.248 -13.237 9.004 1.00 98.44 88 LEU A CA 1
ATOM 719 C C . LEU A 1 88 ? -4.212 -13.529 10.164 1.00 98.44 88 LEU A C 1
ATOM 721 O O . LEU A 1 88 ? -5.338 -13.048 10.156 1.00 98.44 88 LEU A O 1
ATOM 725 N N . LYS A 1 89 ? -3.727 -14.147 11.251 1.00 98.62 89 LYS A N 1
ATOM 726 C CA . LYS A 1 89 ? -4.520 -14.375 12.475 1.00 98.62 89 LYS A CA 1
ATOM 727 C C . LYS A 1 89 ? -5.072 -13.086 13.082 1.00 98.62 89 LYS A C 1
ATOM 729 O O . LYS A 1 89 ? -6.142 -13.102 13.685 1.00 98.62 89 LYS A O 1
ATOM 734 N N . LEU A 1 90 ? -4.328 -11.981 12.999 1.00 98.50 90 LEU A N 1
ATOM 735 C CA . LEU A 1 90 ? -4.807 -10.676 13.456 1.00 98.50 90 LEU A CA 1
ATOM 736 C C . LEU A 1 90 ? -5.972 -10.190 12.590 1.00 98.50 90 LEU A C 1
ATOM 738 O O . LEU A 1 90 ? -6.991 -9.777 13.139 1.00 98.50 90 LEU A O 1
ATOM 742 N N . ARG A 1 91 ? -5.815 -10.253 11.264 1.00 98.56 91 ARG A N 1
ATOM 743 C CA . ARG A 1 91 ? -6.847 -9.871 10.296 1.00 98.56 91 ARG A CA 1
ATOM 744 C C . ARG A 1 91 ? -8.132 -10.673 10.517 1.00 98.56 91 ARG A C 1
ATOM 746 O O . ARG A 1 91 ? -9.208 -10.082 10.585 1.00 98.56 91 ARG A O 1
ATOM 753 N N . ASP A 1 92 ? -7.997 -11.981 10.728 1.00 98.44 92 ASP A N 1
ATOM 754 C CA . ASP A 1 92 ? -9.119 -12.882 11.000 1.00 98.44 92 ASP A CA 1
ATOM 755 C C . ASP A 1 92 ? -9.788 -12.560 12.340 1.00 98.44 92 ASP A C 1
ATOM 757 O O . ASP A 1 92 ? -11.004 -12.406 12.420 1.00 98.44 92 ASP A O 1
ATOM 761 N N . ARG A 1 93 ? -9.004 -12.397 13.412 1.00 98.62 93 ARG A N 1
ATOM 762 C CA . ARG A 1 93 ? -9.531 -12.107 14.755 1.00 98.62 93 ARG A CA 1
ATOM 763 C C . ARG A 1 93 ? -10.305 -10.793 14.811 1.00 98.62 93 ARG A C 1
ATOM 765 O O . ARG A 1 93 ? -11.312 -10.717 15.503 1.00 98.62 93 ARG A O 1
ATOM 772 N N . LEU A 1 94 ? -9.822 -9.772 14.107 1.00 98.50 94 LEU A N 1
ATOM 773 C CA . LEU A 1 94 ? -10.466 -8.461 14.034 1.00 98.50 94 LEU A CA 1
ATOM 774 C C . LEU A 1 94 ? -11.607 -8.410 13.007 1.00 98.50 94 LEU A C 1
ATOM 776 O O . LEU A 1 94 ? -12.245 -7.370 12.882 1.00 98.50 94 LEU A O 1
ATOM 780 N N . GLN A 1 95 ? -11.870 -9.510 12.287 1.00 98.44 95 GLN A N 1
ATOM 781 C CA . GLN A 1 95 ? -12.922 -9.603 11.269 1.00 98.44 95 GLN A CA 1
ATOM 782 C C . GLN A 1 95 ? -12.817 -8.475 10.228 1.00 98.44 95 GLN A C 1
ATOM 784 O O . GLN A 1 95 ? -13.813 -7.857 9.838 1.00 98.44 95 GLN A O 1
ATOM 789 N N . CYS A 1 96 ? -11.585 -8.175 9.806 1.00 98.69 96 CYS A N 1
ATOM 790 C CA . CYS A 1 96 ? -11.333 -7.063 8.901 1.00 98.69 96 CYS A CA 1
ATOM 791 C C . CYS A 1 96 ? -11.975 -7.313 7.530 1.00 98.69 96 CYS A C 1
ATOM 793 O O . CYS A 1 96 ? -12.035 -8.439 7.033 1.00 98.69 96 CYS A O 1
ATOM 795 N N . LYS A 1 97 ? -12.425 -6.233 6.897 1.00 98.62 97 LYS A N 1
ATOM 796 C CA . LYS A 1 97 ? -12.954 -6.232 5.535 1.00 98.62 97 LYS A CA 1
ATOM 797 C C . LYS A 1 97 ? -11.867 -6.591 4.517 1.00 98.62 97 LYS A C 1
ATOM 799 O O . LYS A 1 97 ? -10.675 -6.600 4.823 1.00 98.62 97 LYS A O 1
ATOM 804 N N . ASN A 1 98 ? -12.304 -6.937 3.311 1.00 98.44 98 ASN A N 1
ATOM 805 C CA . ASN A 1 98 ? -11.420 -7.251 2.195 1.00 98.44 98 ASN A CA 1
ATOM 806 C C . ASN A 1 98 ? -10.998 -5.985 1.433 1.00 98.44 98 ASN A C 1
ATOM 808 O O . ASN A 1 98 ? -11.555 -4.898 1.618 1.00 98.44 98 ASN A O 1
ATOM 812 N N . PHE A 1 99 ? -10.020 -6.130 0.548 1.00 98.19 99 PHE A N 1
ATOM 813 C CA . PHE A 1 99 ? -9.461 -5.005 -0.188 1.00 98.19 99 PHE A CA 1
ATOM 814 C C . PHE A 1 99 ? -10.429 -4.454 -1.243 1.00 98.19 99 PHE A C 1
ATOM 816 O O . PHE A 1 99 ? -10.400 -3.265 -1.549 1.00 98.19 99 PHE A O 1
ATOM 823 N N . THR A 1 100 ? -11.348 -5.278 -1.755 1.00 97.75 100 THR A N 1
ATOM 824 C CA . THR A 1 100 ? -12.446 -4.804 -2.613 1.00 97.75 100 THR A CA 1
ATOM 825 C C . THR A 1 100 ? -13.342 -3.817 -1.867 1.00 97.75 100 THR A C 1
ATOM 827 O O . THR A 1 100 ? -13.676 -2.766 -2.405 1.00 97.75 100 THR A O 1
ATOM 830 N N . TRP A 1 101 ? -13.703 -4.111 -0.614 1.00 98.25 101 TRP A N 1
ATOM 831 C CA . TRP A 1 101 ? -14.464 -3.187 0.227 1.00 98.25 101 TRP A CA 1
ATOM 832 C C . TRP A 1 101 ? -13.699 -1.882 0.448 1.00 98.25 101 TRP A C 1
ATOM 834 O O . TRP A 1 101 ? -14.298 -0.813 0.353 1.00 98.25 101 TRP A O 1
ATOM 844 N N . TYR A 1 102 ? -12.386 -1.966 0.686 1.00 97.75 102 TYR A N 1
ATOM 845 C CA . TYR A 1 102 ? -11.530 -0.789 0.831 1.00 97.75 102 TYR A CA 1
ATOM 846 C C . TYR A 1 102 ? -11.564 0.091 -0.424 1.00 97.75 102 TYR A C 1
ATOM 848 O O . TYR A 1 102 ? -11.848 1.280 -0.322 1.00 97.75 102 TYR A O 1
ATOM 856 N N . LEU A 1 103 ? -11.358 -0.484 -1.611 1.00 95.56 103 LEU A N 1
ATOM 857 C CA . LEU A 1 103 ? -11.404 0.273 -2.866 1.00 95.56 103 LEU A CA 1
ATOM 858 C C . LEU A 1 103 ? -12.794 0.858 -3.138 1.00 95.56 103 LEU A C 1
ATOM 860 O O . LEU A 1 103 ? -12.893 2.003 -3.542 1.00 95.56 103 LEU A O 1
ATOM 864 N N . ASN A 1 104 ? -13.873 0.131 -2.855 1.00 96.00 104 ASN A N 1
ATOM 865 C CA . ASN A 1 104 ? -15.224 0.626 -3.135 1.00 96.00 104 ASN A CA 1
ATOM 866 C C . ASN A 1 104 ? -15.728 1.663 -2.119 1.00 96.00 104 ASN A C 1
ATOM 868 O O . ASN A 1 104 ? -16.578 2.480 -2.459 1.00 96.00 104 ASN A O 1
ATOM 872 N N . THR A 1 105 ? -15.259 1.601 -0.870 1.00 94.31 105 THR A N 1
ATOM 873 C CA . THR A 1 105 ? -15.813 2.401 0.239 1.00 94.31 105 THR A CA 1
ATOM 874 C C . THR A 1 105 ? -14.874 3.514 0.680 1.00 94.31 105 THR A C 1
ATOM 876 O O . THR A 1 105 ? -15.328 4.607 0.997 1.00 94.31 105 THR A O 1
ATOM 879 N N . VAL A 1 106 ? -13.573 3.229 0.738 1.00 94.62 106 VAL A N 1
ATOM 880 C CA . VAL A 1 106 ? -12.556 4.147 1.268 1.00 94.62 106 VAL A CA 1
ATOM 881 C C . VAL A 1 106 ? -11.846 4.903 0.149 1.00 94.62 106 VAL A C 1
ATOM 883 O O . VAL A 1 106 ? -11.502 6.061 0.354 1.00 94.62 106 VAL A O 1
ATOM 886 N N . TYR A 1 107 ? -11.629 4.277 -1.017 1.00 93.56 107 TYR A N 1
ATOM 887 C CA . TYR A 1 107 ? -10.968 4.932 -2.155 1.00 93.56 107 TYR A CA 1
ATOM 888 C C . TYR A 1 107 ? -11.638 4.691 -3.520 1.00 93.56 107 TYR A C 1
ATOM 890 O O . TYR A 1 107 ? -10.988 4.179 -4.438 1.00 93.56 107 TYR A O 1
ATOM 898 N N . PRO A 1 108 ? -12.931 5.029 -3.679 1.00 91.31 108 PRO A N 1
ATOM 899 C CA . PRO A 1 108 ? -13.672 4.776 -4.918 1.00 91.31 108 PRO A CA 1
ATOM 900 C C . PRO A 1 108 ? -13.134 5.539 -6.136 1.00 91.31 108 PRO A C 1
ATOM 902 O O . PRO A 1 108 ? -13.339 5.115 -7.270 1.00 91.31 108 PRO A O 1
ATOM 905 N N . GLU A 1 109 ? -12.436 6.652 -5.927 1.00 86.75 109 GLU A N 1
ATOM 906 C CA . GLU A 1 109 ? -11.810 7.456 -6.977 1.00 86.75 109 GLU A CA 1
ATOM 907 C C . GLU A 1 109 ? -10.482 6.873 -7.493 1.00 86.75 109 GLU A C 1
ATOM 909 O O . GLU A 1 109 ? -9.894 7.401 -8.441 1.00 86.75 109 GLU A O 1
ATOM 914 N N . ALA A 1 110 ? -9.991 5.785 -6.890 1.00 82.94 110 ALA A N 1
ATOM 915 C CA . ALA A 1 110 ? -8.773 5.123 -7.324 1.00 82.94 110 ALA A CA 1
ATOM 916 C C . ALA A 1 110 ? -8.907 4.580 -8.749 1.00 82.94 110 ALA A C 1
ATOM 918 O O . ALA A 1 110 ? -9.802 3.792 -9.057 1.00 82.94 110 ALA A O 1
ATOM 919 N N . PHE A 1 111 ? -7.929 4.877 -9.606 1.00 83.69 111 PHE A N 1
ATOM 920 C CA . PHE A 1 111 ? -7.766 4.104 -10.831 1.00 83.69 111 PHE A CA 1
ATOM 921 C C . PHE A 1 111 ? -7.203 2.718 -10.493 1.00 83.69 111 PHE A C 1
ATOM 923 O O . PHE A 1 111 ? -6.036 2.583 -10.112 1.00 83.69 111 PHE A O 1
ATOM 930 N N . VAL A 1 112 ? -8.023 1.683 -10.664 1.00 82.69 112 VAL A N 1
ATOM 931 C CA . VAL A 1 112 ? -7.640 0.288 -10.426 1.00 82.69 112 VAL A CA 1
ATOM 932 C C . VAL A 1 112 ? -7.432 -0.410 -11.772 1.00 82.69 112 VAL A C 1
ATOM 934 O O . VAL A 1 112 ? -8.397 -0.615 -12.502 1.00 82.69 112 VAL A O 1
ATOM 937 N N . PRO A 1 113 ? -6.189 -0.781 -12.131 1.00 82.31 113 PRO A N 1
ATOM 938 C CA . PRO A 1 113 ? -5.936 -1.543 -13.346 1.00 82.31 113 PRO A CA 1
ATOM 939 C C . PRO A 1 113 ? -6.545 -2.942 -13.290 1.00 82.31 113 PRO A C 1
ATOM 941 O O . PRO A 1 113 ? -6.692 -3.516 -12.210 1.00 82.31 113 PRO A O 1
ATOM 944 N N . ASP A 1 114 ? -6.753 -3.541 -14.460 1.00 80.31 114 ASP A N 1
ATOM 945 C CA . ASP A 1 114 ? -7.261 -4.905 -14.556 1.00 80.31 114 ASP A CA 1
ATOM 946 C C . ASP A 1 114 ? -6.421 -5.918 -13.764 1.00 80.31 114 ASP A C 1
ATOM 948 O O . ASP A 1 114 ? -5.184 -6.004 -13.867 1.00 80.31 114 ASP A O 1
ATOM 952 N N . LEU A 1 115 ? -7.126 -6.761 -13.005 1.00 84.38 115 LEU A N 1
ATOM 953 C CA . LEU A 1 115 ? -6.533 -7.888 -12.288 1.00 84.38 115 LEU A CA 1
ATOM 954 C C . LEU A 1 115 ? -5.904 -8.897 -13.256 1.00 84.38 115 LEU A C 1
ATOM 956 O O . LEU A 1 115 ? -4.856 -9.460 -12.938 1.00 84.38 115 LEU A O 1
ATOM 960 N N . MET A 1 116 ? -6.489 -9.083 -14.443 1.00 84.25 116 MET A N 1
ATO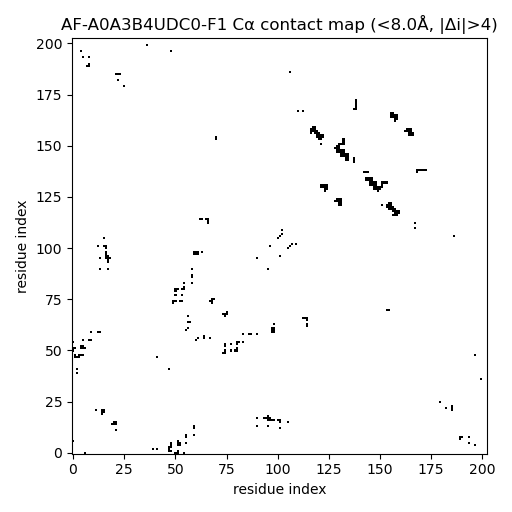M 961 C CA . MET A 1 116 ? -6.034 -10.014 -15.482 1.00 84.25 116 MET A CA 1
ATOM 962 C C . MET A 1 116 ? -6.053 -9.340 -16.866 1.00 84.25 116 MET A C 1
ATOM 964 O O . MET A 1 116 ? -6.984 -9.552 -17.631 1.00 84.25 116 MET A O 1
ATOM 968 N N . PRO A 1 117 ? -5.048 -8.509 -17.188 1.00 82.56 117 PRO A N 1
ATOM 969 C CA . PRO A 1 117 ? -4.952 -7.856 -18.485 1.00 82.56 117 PRO A CA 1
ATOM 970 C C . PRO A 1 117 ? -4.520 -8.861 -19.558 1.00 82.56 117 PRO A C 1
ATOM 972 O O . PRO A 1 117 ? -3.659 -9.705 -19.298 1.00 82.56 117 PRO A O 1
ATOM 975 N N . ASP A 1 118 ? -5.034 -8.704 -20.779 1.00 80.06 118 ASP A N 1
ATOM 976 C CA . ASP A 1 118 ? -4.672 -9.550 -21.927 1.00 80.06 118 ASP A CA 1
ATOM 977 C C . ASP A 1 118 ? -3.167 -9.520 -22.225 1.00 80.06 118 ASP A C 1
ATOM 979 O O . ASP A 1 118 ? -2.551 -10.541 -22.536 1.00 80.06 118 ASP A O 1
ATOM 983 N N . LYS A 1 119 ? -2.560 -8.327 -22.153 1.00 78.12 119 LYS A N 1
ATOM 984 C CA . LYS A 1 119 ? -1.127 -8.117 -22.378 1.00 78.12 119 LYS A CA 1
ATOM 985 C C . LYS A 1 119 ? -0.576 -7.044 -21.446 1.00 78.12 119 LYS A C 1
ATOM 987 O O . LYS A 1 119 ? -1.189 -6.000 -21.221 1.00 78.12 119 LYS A O 1
ATOM 992 N N . PHE A 1 120 ? 0.633 -7.280 -20.947 1.00 79.69 120 PHE A N 1
ATOM 993 C CA . PHE A 1 120 ? 1.386 -6.315 -20.155 1.00 79.69 120 PHE A CA 1
ATOM 994 C C . PHE A 1 120 ? 2.887 -6.454 -20.418 1.00 79.69 120 PHE A C 1
ATOM 996 O O . PHE A 1 120 ? 3.367 -7.546 -20.718 1.00 79.69 120 PHE A O 1
ATOM 1003 N N . GLY A 1 121 ? 3.638 -5.366 -20.275 1.00 75.31 121 GLY A N 1
ATOM 1004 C CA . GLY A 1 121 ? 5.094 -5.374 -20.413 1.00 75.31 121 GLY A CA 1
ATOM 1005 C C . GLY A 1 121 ? 5.635 -4.105 -21.055 1.00 75.31 121 GLY A C 1
ATOM 1006 O O . GLY A 1 121 ? 4.913 -3.131 -21.246 1.00 75.31 121 GLY A O 1
ATOM 1007 N N . ALA A 1 122 ? 6.925 -4.100 -21.371 1.00 76.62 122 ALA A N 1
ATOM 1008 C CA . ALA A 1 122 ? 7.539 -2.987 -22.081 1.00 76.62 122 ALA A CA 1
ATOM 1009 C C . ALA A 1 122 ? 7.182 -3.033 -23.574 1.00 76.62 122 ALA A C 1
ATOM 1011 O O . ALA A 1 122 ? 7.139 -4.106 -24.175 1.00 76.62 122 ALA A O 1
ATOM 1012 N N . VAL A 1 123 ? 6.978 -1.864 -24.178 1.00 80.75 123 VAL A N 1
ATOM 1013 C CA . VAL A 1 123 ? 6.839 -1.726 -25.632 1.00 80.75 123 VAL A CA 1
ATOM 1014 C C . VAL A 1 123 ? 8.210 -1.383 -26.191 1.00 80.75 123 VAL A C 1
ATOM 1016 O O . VAL A 1 123 ? 8.814 -0.404 -25.758 1.00 80.75 123 VAL A O 1
ATOM 1019 N N . SER A 1 124 ? 8.719 -2.188 -27.120 1.00 80.00 124 SER A N 1
ATOM 1020 C CA . SER A 1 124 ? 10.015 -1.964 -27.762 1.00 80.00 124 SER A CA 1
ATOM 1021 C C . SER A 1 124 ? 9.870 -1.672 -29.250 1.00 80.00 124 SER A C 1
ATOM 1023 O O . SER A 1 124 ? 9.041 -2.253 -29.951 1.00 80.00 124 SER A O 1
ATOM 1025 N N . HIS A 1 125 ? 10.710 -0.767 -29.739 1.00 81.12 125 HIS A N 1
ATOM 1026 C CA . HIS A 1 125 ? 10.901 -0.539 -31.158 1.00 81.12 125 HIS A CA 1
ATOM 1027 C C . HIS A 1 125 ? 11.768 -1.660 -31.740 1.00 81.12 125 HIS A C 1
ATOM 1029 O O . HIS A 1 125 ? 12.927 -1.817 -31.351 1.00 81.12 125 HIS A O 1
ATOM 1035 N N . VAL A 1 126 ? 11.212 -2.411 -32.694 1.00 81.94 126 VAL A N 1
ATOM 1036 C CA . VAL A 1 126 ? 11.791 -3.660 -33.223 1.00 81.94 126 VAL A CA 1
ATOM 1037 C C . VAL A 1 126 ? 13.217 -3.471 -33.744 1.00 81.94 126 VAL A C 1
ATOM 1039 O O . VAL A 1 126 ? 14.097 -4.258 -33.418 1.00 81.94 126 VAL A O 1
ATOM 1042 N N . SER A 1 127 ? 13.469 -2.408 -34.508 1.00 80.75 127 SER A N 1
ATOM 1043 C CA . SER A 1 127 ? 14.753 -2.223 -35.202 1.00 80.75 127 SER A CA 1
ATOM 1044 C C . SER A 1 127 ? 15.829 -1.545 -34.356 1.00 80.75 127 SER A C 1
ATOM 1046 O O . SER A 1 127 ? 17.010 -1.655 -34.661 1.00 80.75 127 SER A O 1
ATOM 1048 N N . LEU A 1 128 ? 15.424 -0.798 -33.325 1.00 79.12 128 LEU A N 1
ATOM 1049 C CA . LEU A 1 128 ? 16.343 0.019 -32.521 1.00 79.12 128 LEU A CA 1
ATOM 1050 C C . LEU A 1 128 ? 16.660 -0.633 -31.174 1.00 79.12 128 LEU A C 1
ATOM 1052 O O . LEU A 1 128 ? 17.530 -0.143 -30.465 1.00 79.12 128 LEU A O 1
ATOM 1056 N N . TYR A 1 129 ? 15.944 -1.703 -30.809 1.00 77.00 129 TYR A N 1
ATOM 1057 C CA . TYR A 1 129 ? 16.002 -2.318 -29.480 1.00 77.00 129 TYR A CA 1
ATOM 1058 C C . TYR A 1 129 ? 15.820 -1.299 -28.339 1.00 77.00 129 TYR A C 1
ATOM 1060 O O . TYR A 1 129 ? 16.345 -1.470 -27.244 1.00 77.00 129 TYR A O 1
ATOM 1068 N N . LEU A 1 130 ? 15.063 -0.228 -28.597 1.00 79.12 130 LEU A N 1
ATOM 1069 C CA . LEU A 1 130 ? 14.753 0.804 -27.613 1.00 79.12 130 LEU A CA 1
ATOM 1070 C C . LEU A 1 130 ? 13.342 0.612 -27.069 1.00 79.12 130 LEU A C 1
ATOM 1072 O O . LEU A 1 130 ? 12.422 0.272 -27.812 1.00 79.12 130 LEU A O 1
ATOM 1076 N N . HIS A 1 131 ? 13.157 0.882 -25.785 1.00 78.94 131 HIS A N 1
ATOM 1077 C CA . HIS A 1 131 ? 11.880 0.779 -25.092 1.00 78.94 131 HIS A CA 1
ATOM 1078 C C . HIS A 1 131 ? 11.195 2.138 -25.000 1.00 78.94 131 HIS A C 1
ATOM 1080 O O . HIS A 1 131 ? 11.847 3.135 -24.703 1.00 78.94 131 HIS A O 1
ATOM 1086 N N . VAL A 1 132 ? 9.884 2.171 -25.227 1.00 77.38 132 VAL A N 1
ATOM 1087 C CA . VAL A 1 132 ? 9.064 3.359 -24.983 1.00 77.38 132 VAL A CA 1
ATOM 1088 C C . VAL A 1 132 ? 9.069 3.658 -23.486 1.00 77.38 132 VAL A C 1
ATOM 1090 O O . VAL A 1 132 ? 8.864 2.763 -22.669 1.00 77.38 132 VAL A O 1
ATOM 1093 N N . ASP A 1 133 ? 9.285 4.915 -23.132 1.00 71.69 133 ASP A N 1
ATOM 1094 C CA . ASP A 1 133 ? 9.256 5.419 -21.766 1.00 71.69 133 ASP A CA 1
ATOM 1095 C C . ASP A 1 133 ? 8.535 6.769 -21.717 1.00 71.69 133 ASP A C 1
ATOM 1097 O O . ASP A 1 133 ? 8.383 7.452 -22.733 1.00 71.69 133 ASP A O 1
ATOM 1101 N N . VAL A 1 134 ? 8.079 7.156 -20.533 1.00 67.69 134 VAL A N 1
ATOM 1102 C CA . VAL A 1 134 ? 7.404 8.431 -20.289 1.00 67.69 134 VAL A CA 1
ATOM 1103 C C . VAL A 1 134 ? 8.209 9.206 -19.260 1.00 67.69 134 VAL A C 1
ATOM 1105 O O . VAL A 1 134 ? 8.510 8.684 -18.190 1.00 67.69 134 VAL A O 1
ATOM 1108 N N . ASN A 1 135 ? 8.555 10.453 -19.577 1.00 61.28 135 ASN A N 1
ATOM 1109 C CA . ASN A 1 135 ? 9.365 11.280 -18.683 1.00 61.28 135 ASN A CA 1
ATOM 1110 C C . ASN A 1 135 ? 8.614 11.605 -17.378 1.00 61.28 135 ASN A C 1
ATOM 1112 O O . ASN A 1 135 ? 7.412 11.856 -17.412 1.00 61.28 135 ASN A O 1
ATOM 1116 N N . ASP A 1 136 ? 9.322 11.676 -16.246 1.00 56.31 136 ASP A N 1
ATOM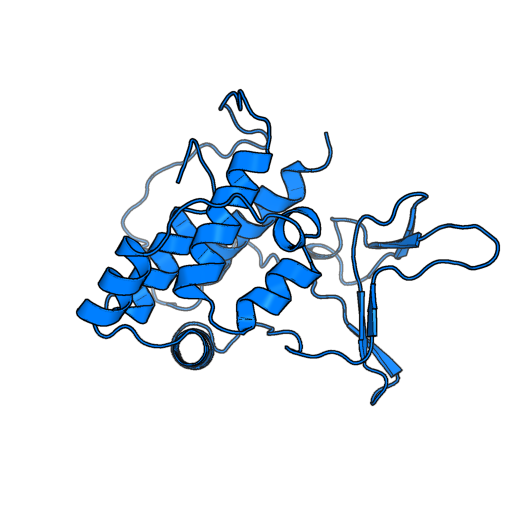 1117 C CA . ASP A 1 136 ? 8.750 11.877 -14.898 1.00 56.31 136 ASP A CA 1
ATOM 1118 C C . ASP A 1 136 ? 7.984 13.214 -14.723 1.00 56.31 136 ASP A C 1
ATOM 1120 O O . ASP A 1 136 ? 7.306 13.426 -13.722 1.00 56.31 136 ASP A O 1
ATOM 1124 N N . ILE A 1 137 ? 8.046 14.120 -15.706 1.00 50.59 137 ILE A N 1
ATOM 1125 C CA . ILE A 1 137 ? 7.428 15.460 -15.679 1.00 50.59 137 ILE A CA 1
ATOM 1126 C C . ILE A 1 137 ? 5.971 15.442 -16.190 1.00 50.59 137 ILE A C 1
ATOM 1128 O O . ILE A 1 137 ? 5.281 16.459 -16.166 1.00 50.59 137 ILE A O 1
ATOM 1132 N N . THR A 1 138 ? 5.439 14.300 -16.632 1.00 49.94 138 THR A N 1
ATOM 1133 C CA . THR A 1 138 ? 4.084 14.231 -17.215 1.00 49.94 138 THR A CA 1
ATOM 1134 C C . THR A 1 138 ? 2.943 14.623 -16.275 1.00 49.94 138 THR A C 1
ATOM 1136 O O . THR A 1 138 ? 1.844 14.870 -16.754 1.00 49.94 138 THR A O 1
ATOM 1139 N N . HIS A 1 139 ? 3.179 14.757 -14.969 1.00 51.00 139 HIS A N 1
ATOM 1140 C CA . HIS A 1 139 ? 2.176 15.303 -14.046 1.00 51.00 139 HIS A CA 1
ATOM 1141 C C . HIS A 1 139 ? 2.018 16.833 -14.138 1.00 51.00 139 HIS A C 1
ATOM 1143 O O . HIS A 1 139 ? 1.017 17.370 -13.678 1.00 51.00 139 HIS A O 1
ATOM 1149 N N . LEU A 1 140 ? 2.993 17.540 -14.723 1.00 44.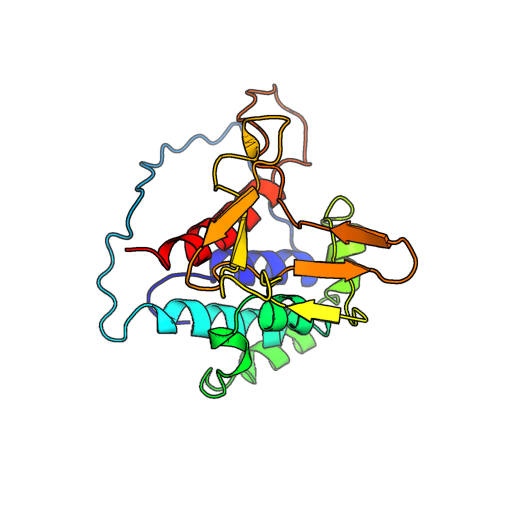41 140 LEU A N 1
ATOM 1150 C CA . LEU A 1 140 ? 3.044 19.009 -14.786 1.00 44.41 140 LEU A CA 1
ATOM 1151 C C . LEU A 1 140 ? 2.662 19.574 -16.162 1.00 44.41 140 LEU A C 1
ATOM 1153 O O . LEU A 1 140 ? 2.556 20.787 -16.321 1.00 44.41 140 LEU A O 1
ATOM 1157 N N . THR A 1 141 ? 2.469 18.719 -17.170 1.00 43.19 141 THR A N 1
ATOM 1158 C CA . THR A 1 141 ? 2.130 19.145 -18.536 1.00 43.19 141 THR A CA 1
ATOM 1159 C C . THR A 1 141 ? 1.058 18.238 -19.127 1.00 43.19 141 THR A C 1
ATOM 1161 O O . THR A 1 141 ? 1.139 17.023 -18.987 1.00 43.19 141 THR A O 1
ATOM 1164 N N . SER A 1 142 ? 0.093 18.799 -19.857 1.00 50.94 142 SER A N 1
ATOM 1165 C CA . SER A 1 142 ? -0.965 18.042 -20.553 1.00 50.94 142 SER A CA 1
ATOM 1166 C C . SER A 1 142 ? -0.460 17.212 -21.748 1.00 50.94 142 SER A C 1
ATOM 1168 O O . SER A 1 142 ? -1.261 16.641 -22.483 1.00 50.94 142 SER A O 1
ATOM 1170 N N . ALA A 1 143 ? 0.857 17.162 -21.977 1.00 52.50 143 ALA A N 1
ATOM 1171 C CA . ALA A 1 143 ? 1.480 16.466 -23.092 1.00 52.50 143 ALA A CA 1
ATOM 1172 C C . ALA A 1 143 ? 2.326 15.291 -22.586 1.00 52.50 143 ALA A C 1
ATOM 1174 O O . ALA A 1 143 ? 3.352 15.474 -21.930 1.00 52.50 143 ALA A O 1
ATOM 1175 N N . ILE A 1 144 ? 1.926 14.072 -22.949 1.00 57.88 144 ILE A N 1
ATOM 1176 C CA . ILE A 1 144 ? 2.742 12.876 -22.736 1.00 57.88 144 ILE A CA 1
ATOM 1177 C C . ILE A 1 144 ? 3.890 12.914 -23.745 1.00 57.88 144 ILE A C 1
ATOM 1179 O O . ILE A 1 144 ? 3.682 12.748 -24.946 1.00 57.88 144 ILE A O 1
ATOM 1183 N N . ARG A 1 145 ? 5.116 13.137 -23.264 1.00 61.59 145 ARG A N 1
ATOM 1184 C CA . ARG A 1 145 ? 6.319 12.978 -24.087 1.00 61.59 145 ARG A CA 1
ATOM 1185 C C . ARG A 1 145 ? 6.834 11.552 -23.955 1.00 61.59 145 ARG A C 1
ATOM 1187 O O . ARG A 1 145 ? 7.244 11.141 -22.869 1.00 61.59 145 ARG A O 1
ATOM 1194 N N . LEU A 1 146 ? 6.803 10.831 -25.071 1.00 68.25 146 LEU A N 1
ATOM 1195 C CA . LEU A 1 146 ? 7.392 9.505 -25.195 1.00 68.25 146 LEU A CA 1
ATOM 1196 C C . LEU A 1 146 ? 8.878 9.636 -25.521 1.00 68.25 146 LEU A C 1
ATOM 1198 O O . LEU A 1 146 ? 9.262 10.401 -26.405 1.00 68.25 146 LEU A O 1
ATOM 1202 N N . PHE A 1 147 ? 9.698 8.869 -24.818 1.00 71.69 147 PHE A N 1
ATOM 1203 C CA . PHE A 1 147 ? 11.127 8.746 -25.067 1.00 71.69 147 PHE A CA 1
ATOM 1204 C C . PHE A 1 147 ? 11.483 7.291 -25.324 1.00 71.69 147 PHE A C 1
ATOM 1206 O O . PHE A 1 147 ? 10.736 6.380 -24.979 1.00 71.69 147 PHE A O 1
ATOM 1213 N N . PHE A 1 148 ? 12.636 7.081 -25.941 1.00 75.50 148 PHE A N 1
ATOM 1214 C CA . PHE A 1 148 ? 13.176 5.761 -26.203 1.00 75.50 148 PHE A CA 1
ATOM 1215 C C . PHE A 1 148 ? 14.378 5.527 -25.290 1.00 75.50 148 PHE A C 1
ATOM 1217 O O . PHE A 1 148 ? 15.333 6.301 -25.318 1.00 75.50 148 PHE A O 1
ATOM 1224 N N . HIS A 1 149 ? 14.322 4.481 -24.467 1.00 70.50 149 HIS A N 1
ATOM 1225 C CA . HIS A 1 149 ? 15.359 4.153 -23.492 1.00 70.50 149 HIS A CA 1
ATOM 1226 C C . HIS A 1 149 ? 15.948 2.753 -23.763 1.00 70.50 149 HIS A C 1
ATOM 1228 O O . HIS A 1 149 ? 15.190 1.833 -24.079 1.00 70.50 149 HIS A O 1
ATOM 1234 N N . PRO A 1 150 ? 17.275 2.540 -23.629 1.00 70.12 150 PRO A N 1
ATOM 1235 C CA . PRO A 1 150 ? 17.906 1.232 -23.871 1.00 70.12 150 PRO A CA 1
ATOM 1236 C C . PRO A 1 150 ? 17.464 0.132 -22.901 1.00 70.12 150 PRO A C 1
ATOM 1238 O O . PRO A 1 150 ? 17.536 -1.049 -23.216 1.00 70.12 150 PRO A O 1
ATOM 1241 N N . THR A 1 151 ? 17.010 0.514 -21.707 1.00 62.50 151 THR A N 1
ATOM 1242 C CA . THR A 1 151 ? 16.492 -0.404 -20.686 1.00 62.50 151 THR A CA 1
ATOM 1243 C C . THR A 1 151 ? 15.019 -0.125 -20.393 1.00 62.50 151 THR A C 1
ATOM 1245 O O . THR A 1 151 ? 14.632 1.046 -20.319 1.00 62.50 151 THR A O 1
ATOM 1248 N N . PRO A 1 152 ? 14.189 -1.165 -20.193 1.00 60.22 152 PRO A N 1
ATOM 1249 C CA . PRO A 1 152 ? 12.779 -0.992 -19.877 1.00 60.22 152 PRO A CA 1
ATOM 1250 C C . PRO A 1 152 ? 12.628 -0.507 -18.431 1.00 60.22 152 PRO A C 1
ATOM 1252 O O . PRO A 1 152 ? 12.764 -1.294 -17.494 1.00 60.22 152 PRO A O 1
ATOM 1255 N N . ARG A 1 153 ? 12.347 0.787 -18.247 1.00 61.78 153 ARG A N 1
ATOM 1256 C CA . ARG A 1 153 ? 12.115 1.373 -16.915 1.00 61.78 153 ARG A CA 1
ATOM 1257 C C . ARG A 1 153 ? 10.668 1.239 -16.440 1.00 61.78 153 ARG A C 1
ATOM 1259 O O . ARG A 1 153 ? 10.428 1.196 -15.238 1.00 61.78 153 ARG A O 1
ATOM 1266 N N . ARG A 1 154 ? 9.701 1.158 -17.363 1.00 64.12 154 ARG A N 1
ATOM 1267 C CA . ARG A 1 154 ? 8.262 1.088 -17.059 1.00 64.12 154 ARG A CA 1
ATOM 1268 C C . ARG A 1 154 ? 7.567 -0.021 -17.855 1.00 64.12 154 ARG A C 1
ATOM 1270 O O . ARG A 1 154 ? 7.935 -0.313 -18.991 1.00 64.12 154 ARG A O 1
ATOM 1277 N N . ASN A 1 155 ? 6.553 -0.637 -17.243 1.00 54.75 155 ASN A N 1
ATOM 1278 C CA . ASN A 1 155 ? 5.676 -1.622 -17.884 1.00 54.75 155 ASN A CA 1
ATOM 1279 C C . ASN A 1 155 ? 4.354 -0.951 -18.292 1.00 54.75 155 ASN A C 1
ATOM 1281 O O . ASN A 1 155 ? 3.761 -0.222 -17.498 1.00 54.75 155 ASN A O 1
ATOM 1285 N N . PHE A 1 156 ? 3.865 -1.252 -19.492 1.00 57.69 156 PHE A N 1
ATOM 1286 C CA . PHE A 1 156 ? 2.583 -0.797 -20.028 1.00 57.69 156 PHE A CA 1
ATOM 1287 C C . PHE A 1 156 ? 1.532 -1.905 -19.934 1.00 57.69 156 PHE A C 1
ATOM 1289 O O . PHE A 1 156 ? 1.858 -3.093 -19.995 1.00 57.69 156 PHE A O 1
ATOM 1296 N N . LEU A 1 157 ? 0.266 -1.512 -19.793 1.00 53.53 157 LEU A N 1
ATOM 1297 C CA . LEU A 1 157 ? -0.891 -2.397 -19.929 1.00 53.53 157 LEU A CA 1
ATOM 1298 C C . LEU A 1 157 ? -1.535 -2.133 -21.288 1.00 53.53 157 LEU A C 1
ATOM 1300 O O . LEU A 1 157 ? -1.806 -0.979 -21.630 1.00 53.53 157 LEU A O 1
ATOM 1304 N N . LEU A 1 158 ? -1.755 -3.193 -22.064 1.00 50.09 158 LEU A N 1
ATOM 1305 C CA . LEU A 1 158 ? -2.327 -3.095 -23.401 1.00 50.09 158 LEU A CA 1
ATOM 1306 C C . LEU A 1 158 ? -3.736 -3.684 -23.383 1.00 50.09 158 LEU A C 1
ATOM 1308 O O . LEU A 1 158 ? -3.903 -4.885 -23.173 1.00 50.09 158 LEU A O 1
ATOM 1312 N N . TYR A 1 159 ? -4.733 -2.832 -23.613 1.00 48.12 159 TYR A N 1
ATOM 1313 C CA . TYR A 1 159 ? -6.137 -3.229 -23.685 1.00 48.12 159 TYR A CA 1
ATOM 1314 C C . TYR A 1 159 ? -6.494 -3.474 -25.154 1.00 48.12 159 TYR A C 1
ATOM 1316 O O . TYR A 1 159 ? -6.672 -2.536 -25.938 1.00 48.12 159 TYR A O 1
ATOM 1324 N N . LEU A 1 160 ? -6.545 -4.748 -25.557 1.00 38.69 160 LEU A N 1
ATOM 1325 C CA . LEU A 1 160 ? -6.770 -5.138 -26.955 1.00 38.69 160 LEU A CA 1
ATOM 1326 C C . LEU A 1 160 ? -8.205 -4.864 -27.424 1.00 38.69 160 LEU A C 1
ATOM 1328 O O . LEU A 1 160 ? -8.414 -4.601 -28.607 1.00 38.69 160 LEU A O 1
ATOM 1332 N N . THR A 1 161 ? -9.170 -4.847 -26.506 1.00 39.56 161 THR A N 1
ATOM 1333 C CA . THR A 1 161 ? -10.593 -4.615 -26.793 1.00 39.56 161 THR A CA 1
ATOM 1334 C C . THR A 1 161 ? -10.914 -3.188 -27.251 1.00 39.56 161 THR A C 1
ATOM 1336 O O . THR A 1 161 ? -11.938 -2.990 -27.897 1.00 39.56 161 THR A O 1
ATOM 1339 N N . LEU A 1 162 ? -10.038 -2.203 -26.996 1.00 38.28 162 LEU A N 1
ATOM 1340 C CA . LEU A 1 162 ? -10.278 -0.787 -27.332 1.00 38.28 162 LEU A CA 1
ATOM 1341 C C . LEU A 1 162 ? -9.165 -0.113 -28.162 1.00 38.28 162 LEU A C 1
ATOM 1343 O O . LEU A 1 162 ? -9.281 1.069 -28.469 1.00 38.28 162 LEU A O 1
ATOM 1347 N N . ARG A 1 163 ? -8.087 -0.821 -28.546 1.00 42.62 163 ARG A N 1
ATOM 1348 C CA . ARG A 1 163 ? -6.870 -0.225 -29.162 1.00 42.62 163 ARG A CA 1
ATOM 1349 C C . ARG A 1 163 ? -6.292 0.958 -28.356 1.00 42.62 163 ARG A C 1
ATOM 1351 O O . ARG A 1 163 ? -5.720 1.882 -28.932 1.00 42.62 163 ARG A O 1
ATOM 1358 N N . LEU A 1 164 ? -6.421 0.931 -27.028 1.00 39.66 164 LEU A N 1
ATOM 1359 C CA . LEU A 1 164 ? -5.921 1.978 -26.134 1.00 39.66 164 LEU A CA 1
ATOM 1360 C C . LEU A 1 164 ? -4.664 1.509 -25.391 1.00 39.66 164 LEU A C 1
ATOM 1362 O O . LEU A 1 164 ? -4.613 0.404 -24.845 1.00 39.66 164 LEU A O 1
ATOM 1366 N N . PHE A 1 165 ? -3.660 2.385 -25.335 1.00 45.88 165 PHE A N 1
ATOM 1367 C CA . PHE A 1 165 ? -2.530 2.265 -24.415 1.00 45.88 165 PHE A CA 1
ATOM 1368 C C . PHE A 1 165 ? -2.873 3.031 -23.141 1.00 45.88 165 PHE A C 1
ATOM 1370 O O . PHE A 1 165 ? -2.984 4.256 -23.168 1.00 45.88 165 PHE A O 1
ATOM 1377 N N . SER A 1 166 ? -3.050 2.321 -22.026 1.00 44.81 166 SER A N 1
ATOM 1378 C CA . SER A 1 166 ? -3.272 2.970 -20.735 1.00 44.81 166 SER A CA 1
ATOM 1379 C C . SER A 1 166 ? -1.949 3.115 -20.000 1.00 44.81 166 SER A C 1
ATOM 1381 O O . SER A 1 166 ? -1.267 2.131 -19.702 1.00 44.81 166 SER A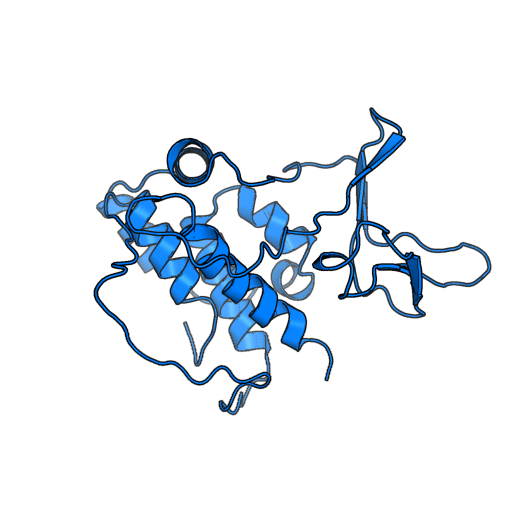 O 1
ATOM 1383 N N . PHE A 1 167 ? -1.627 4.353 -19.645 1.00 47.16 167 PHE A N 1
ATOM 1384 C CA . PHE A 1 167 ? -0.561 4.681 -18.711 1.00 47.16 167 PHE A CA 1
ATOM 1385 C C . PHE A 1 167 ? -1.212 4.910 -17.352 1.00 47.16 167 PHE A C 1
ATOM 1387 O O . PHE A 1 167 ? -2.092 5.756 -17.227 1.00 47.16 167 PHE A O 1
ATOM 1394 N N . SER A 1 168 ? -0.799 4.183 -16.317 1.00 38.91 168 SER A N 1
ATOM 1395 C CA . SER A 1 168 ? -1.147 4.579 -14.953 1.00 38.91 168 SER A CA 1
ATOM 1396 C C . SER A 1 168 ? -0.186 5.678 -14.513 1.00 38.91 168 SER A C 1
ATOM 1398 O O . SER A 1 168 ? 0.815 5.417 -13.849 1.00 38.91 168 SER A O 1
ATOM 1400 N N . LEU A 1 169 ? -0.454 6.888 -14.976 1.00 36.59 169 LEU A N 1
ATOM 1401 C CA . LEU A 1 169 ? 0.148 8.106 -14.469 1.00 36.59 169 LEU A CA 1
ATOM 1402 C C . LEU A 1 169 ? -0.760 8.568 -13.329 1.00 36.59 169 LEU A C 1
ATOM 1404 O O . LEU A 1 169 ? -1.830 9.109 -13.590 1.00 36.59 169 LEU A O 1
ATOM 1408 N N . PHE A 1 170 ? -0.402 8.265 -12.077 1.00 29.59 170 PHE A N 1
ATOM 1409 C CA . PHE A 1 170 ? -1.168 8.780 -10.940 1.00 29.59 170 PHE A CA 1
ATOM 1410 C C . PHE A 1 170 ? -1.155 10.309 -10.992 1.00 29.59 170 PHE A C 1
ATOM 1412 O O . PHE A 1 170 ? -0.112 10.891 -11.250 1.00 29.59 170 PHE A O 1
ATOM 1419 N N . PRO A 1 171 ? -2.269 11.018 -10.805 1.00 25.47 171 PRO A N 1
ATOM 1420 C CA . PRO A 1 171 ? -2.231 12.470 -10.772 1.00 25.47 171 PRO A CA 1
ATOM 1421 C C . PRO A 1 171 ? -1.451 12.926 -9.529 1.00 25.47 171 PRO A C 1
ATOM 1423 O O . PRO A 1 171 ? -1.900 12.727 -8.403 1.00 25.47 171 PRO A O 1
ATOM 1426 N N . ALA A 1 172 ? -0.303 13.582 -9.721 1.00 25.81 172 ALA A N 1
ATOM 1427 C CA . ALA A 1 172 ? 0.267 14.426 -8.682 1.00 25.81 172 ALA A CA 1
ATOM 1428 C C . ALA A 1 172 ? -0.557 15.716 -8.653 1.00 25.81 172 ALA A C 1
ATOM 1430 O O . ALA A 1 172 ? -0.217 16.708 -9.297 1.00 25.81 172 ALA A O 1
ATOM 1431 N N . LEU A 1 173 ? -1.707 15.675 -7.981 1.00 26.02 173 LEU A N 1
ATOM 1432 C CA . LEU A 1 173 ? -2.509 16.870 -7.767 1.00 26.02 173 LEU A CA 1
ATOM 1433 C C . LEU A 1 173 ? -1.821 17.745 -6.721 1.00 26.02 173 LEU A C 1
ATOM 1435 O O . LEU A 1 173 ? -1.842 17.465 -5.527 1.00 26.02 173 LEU A O 1
ATOM 1439 N N . LEU A 1 174 ? -1.153 18.768 -7.253 1.00 24.28 174 LEU A N 1
ATOM 1440 C CA . LEU A 1 174 ? -1.203 20.165 -6.834 1.00 24.28 174 LEU A CA 1
ATOM 1441 C C . LEU A 1 174 ? -1.568 20.385 -5.356 1.00 24.28 174 LEU A C 1
ATOM 1443 O O . LEU A 1 174 ? -2.720 20.231 -4.953 1.00 24.28 174 LEU A O 1
ATOM 1447 N N . SER A 1 175 ? -0.588 20.844 -4.575 1.00 26.86 175 SER A N 1
ATOM 1448 C CA . SER A 1 175 ? -0.806 21.485 -3.279 1.00 26.86 175 SER A CA 1
ATOM 1449 C C . SER A 1 175 ? -1.706 22.711 -3.452 1.00 26.86 175 SER A C 1
ATOM 1451 O O . SER A 1 175 ? -1.227 23.829 -3.630 1.00 26.86 175 SER A O 1
ATOM 1453 N N . CYS A 1 176 ? -3.019 22.514 -3.411 1.00 23.02 176 CYS A N 1
ATOM 1454 C CA . CYS A 1 176 ? -3.971 23.591 -3.220 1.00 23.02 176 CYS A CA 1
ATOM 1455 C C . CYS A 1 176 ? -4.239 23.714 -1.723 1.00 23.02 176 CYS A C 1
ATOM 1457 O O . CYS A 1 176 ? -4.838 22.833 -1.109 1.00 23.02 176 CYS A O 1
ATOM 1459 N N . ALA A 1 177 ? -3.792 24.828 -1.144 1.00 32.44 177 ALA A N 1
ATOM 1460 C CA . ALA A 1 177 ? -4.362 25.334 0.091 1.00 32.44 177 ALA A CA 1
ATOM 1461 C C . ALA A 1 177 ? -5.875 25.487 -0.130 1.00 32.44 177 ALA A C 1
ATOM 1463 O O . ALA A 1 177 ? -6.305 26.346 -0.898 1.00 32.44 177 ALA A O 1
ATOM 1464 N N . LEU A 1 178 ? -6.670 24.616 0.489 1.00 30.77 178 LEU A N 1
ATOM 1465 C CA . LEU A 1 178 ? -8.123 24.734 0.517 1.00 30.77 178 LEU A CA 1
ATOM 1466 C C . LEU A 1 178 ? -8.593 24.854 1.970 1.00 30.77 178 LEU A C 1
ATOM 1468 O O . LEU A 1 178 ? -8.024 24.208 2.855 1.00 30.77 178 LEU A O 1
ATOM 1472 N N . PRO A 1 179 ? -9.597 25.707 2.226 1.00 30.97 179 PRO A N 1
ATOM 1473 C CA . PRO A 1 179 ? -10.106 25.964 3.563 1.00 30.97 179 PRO A CA 1
ATOM 1474 C C . PRO A 1 179 ? -10.841 24.736 4.116 1.00 30.97 179 PRO A C 1
ATOM 1476 O O . PRO A 1 179 ? -11.338 23.897 3.364 1.00 30.97 179 PRO A O 1
ATOM 1479 N N . CYS A 1 180 ? -10.873 24.645 5.449 1.00 38.06 180 CYS A N 1
ATOM 1480 C CA . CYS A 1 180 ? -11.458 23.568 6.248 1.00 38.06 180 CYS A CA 1
ATOM 1481 C C . CYS A 1 180 ? -12.711 22.929 5.622 1.00 38.06 180 CYS A C 1
ATOM 1483 O O . CYS A 1 180 ? -13.725 23.604 5.465 1.00 38.06 180 CYS A O 1
ATOM 1485 N N . GLY A 1 181 ? -12.664 21.616 5.349 1.00 35.31 181 GLY A N 1
ATOM 1486 C CA . GLY A 1 181 ? -13.889 20.826 5.161 1.00 35.31 181 GLY A CA 1
ATOM 1487 C C . GLY A 1 181 ? -13.880 19.650 4.177 1.00 35.31 181 GLY A C 1
ATOM 1488 O O . GLY A 1 181 ? -14.933 19.049 4.008 1.00 35.31 181 GLY A O 1
ATOM 1489 N N . SER A 1 182 ? -12.773 19.282 3.520 1.00 37.06 182 SER A N 1
ATOM 1490 C CA . SER A 1 182 ? -12.806 18.228 2.480 1.00 37.06 182 SER A CA 1
ATOM 1491 C C . SER A 1 182 ? -11.994 16.974 2.848 1.00 37.06 182 SER A C 1
ATOM 1493 O O . SER A 1 182 ? -10.770 17.018 2.908 1.00 37.06 182 SER A O 1
ATOM 1495 N N . ILE A 1 183 ? -12.692 15.847 3.047 1.00 43.72 183 ILE A N 1
ATOM 1496 C CA . ILE A 1 183 ? -12.179 14.522 3.473 1.00 43.72 183 ILE A CA 1
ATOM 1497 C C . ILE A 1 183 ? -11.372 13.791 2.369 1.00 43.72 183 ILE A C 1
ATOM 1499 O O . ILE A 1 183 ? -10.554 12.924 2.662 1.00 43.72 183 ILE A O 1
ATOM 1503 N N . SER A 1 184 ? -11.530 14.169 1.095 1.00 38.56 184 SER A N 1
ATOM 1504 C CA . SER A 1 184 ? -11.017 13.395 -0.059 1.00 38.56 184 SER A CA 1
ATOM 1505 C C . SER A 1 184 ? -9.494 13.436 -0.280 1.00 38.56 184 SER A C 1
ATOM 1507 O O . SER A 1 184 ? -8.964 12.661 -1.067 1.00 38.56 184 SER A O 1
ATOM 1509 N N . LEU A 1 185 ? -8.751 14.331 0.381 1.00 40.47 185 LEU A N 1
ATOM 1510 C CA . LEU A 1 185 ? -7.311 14.526 0.119 1.00 40.47 185 LEU A CA 1
ATOM 1511 C C . LEU A 1 185 ? -6.386 13.556 0.881 1.00 40.47 185 LEU A C 1
ATOM 1513 O O . LEU A 1 185 ? -5.185 13.508 0.608 1.00 40.47 185 LEU A O 1
ATOM 1517 N N . VAL A 1 186 ? -6.927 12.771 1.819 1.00 42.50 186 VAL A N 1
ATOM 1518 C CA . VAL A 1 186 ? -6.147 11.974 2.785 1.00 42.50 186 VAL A CA 1
ATOM 1519 C C . VAL A 1 186 ? -5.389 10.814 2.129 1.00 42.50 186 VAL A C 1
ATOM 1521 O O . VAL A 1 186 ? -4.279 10.483 2.552 1.00 42.50 186 VAL A O 1
ATOM 1524 N N . LEU A 1 187 ? -5.933 10.210 1.071 1.00 39.41 187 LEU A N 1
ATOM 1525 C CA . LEU A 1 187 ? -5.338 9.006 0.493 1.00 39.41 187 LEU A CA 1
ATOM 1526 C C . LEU A 1 187 ? -4.271 9.268 -0.574 1.00 39.41 187 LEU A C 1
ATOM 1528 O O . LEU A 1 187 ? -3.313 8.499 -0.690 1.00 39.41 187 LEU A O 1
ATOM 1532 N N . SER A 1 188 ? -4.380 10.388 -1.289 1.00 36.00 188 SER A N 1
ATOM 1533 C CA . SER A 1 188 ? -3.398 10.801 -2.298 1.00 36.00 188 SER A CA 1
ATOM 1534 C C . SER A 1 188 ? -2.007 11.022 -1.685 1.00 36.00 188 SER A C 1
ATOM 1536 O O . SER A 1 188 ? -1.000 10.683 -2.302 1.00 36.00 188 SER A O 1
ATOM 1538 N N . LEU A 1 189 ? -1.935 11.500 -0.435 1.00 34.81 189 LEU A N 1
ATOM 1539 C CA . LEU A 1 189 ? -0.683 11.670 0.318 1.00 34.81 189 LEU A CA 1
ATOM 1540 C C . LEU A 1 189 ? -0.064 10.336 0.778 1.00 34.81 189 LEU A C 1
ATOM 1542 O O . LEU A 1 189 ? 1.158 10.192 0.786 1.00 34.81 189 LEU A O 1
ATOM 1546 N N . LEU A 1 190 ? -0.886 9.340 1.122 1.00 35.81 190 LEU A N 1
ATOM 1547 C CA . LEU A 1 190 ? -0.416 8.010 1.532 1.00 35.81 190 LEU A CA 1
ATOM 1548 C C . LEU A 1 190 ? 0.112 7.185 0.348 1.00 35.81 190 LEU A C 1
ATOM 1550 O O . LEU A 1 190 ? 1.123 6.493 0.498 1.00 35.81 190 LEU A O 1
ATOM 1554 N N . LEU A 1 191 ? -0.508 7.297 -0.835 1.00 36.91 191 LEU A N 1
ATOM 1555 C CA . LEU A 1 191 ? 0.012 6.686 -2.066 1.00 36.91 191 LEU A CA 1
ATOM 1556 C C . LEU A 1 191 ? 1.252 7.406 -2.619 1.00 36.91 191 LEU A C 1
ATOM 1558 O O . LEU A 1 191 ? 2.131 6.737 -3.161 1.00 36.91 191 LEU A O 1
ATOM 1562 N N . PHE A 1 192 ? 1.400 8.718 -2.406 1.00 28.69 192 PHE A N 1
ATOM 1563 C CA . PHE A 1 192 ? 2.633 9.437 -2.760 1.00 28.69 192 PHE A CA 1
ATOM 1564 C C . PHE A 1 192 ? 3.877 8.816 -2.099 1.00 28.69 192 PHE A C 1
ATOM 1566 O O . PHE A 1 192 ? 4.941 8.722 -2.711 1.00 28.69 192 PHE A O 1
ATOM 1573 N N . CYS A 1 193 ? 3.742 8.309 -0.868 1.00 29.34 193 CYS A N 1
ATOM 1574 C CA . CYS A 1 193 ? 4.815 7.583 -0.186 1.00 29.34 193 CYS A CA 1
ATOM 1575 C C . CYS A 1 193 ? 5.121 6.204 -0.809 1.00 29.34 193 CYS A C 1
ATOM 1577 O O . CYS A 1 193 ? 6.275 5.770 -0.776 1.00 29.34 193 CYS A O 1
ATOM 1579 N N . LEU A 1 194 ? 4.135 5.518 -1.406 1.00 33.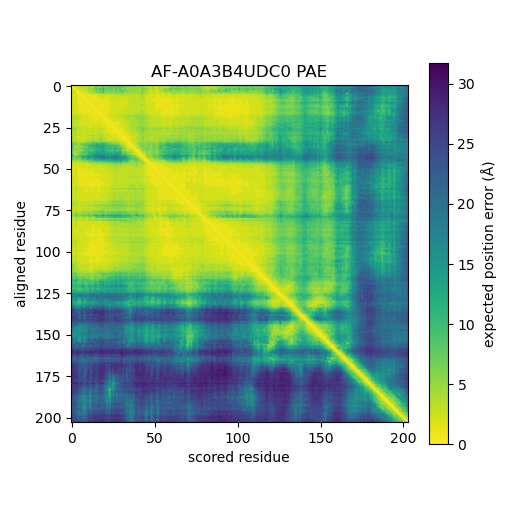56 194 LEU A N 1
ATOM 1580 C CA . LEU A 1 194 ? 4.372 4.302 -2.203 1.00 33.56 194 LEU A CA 1
A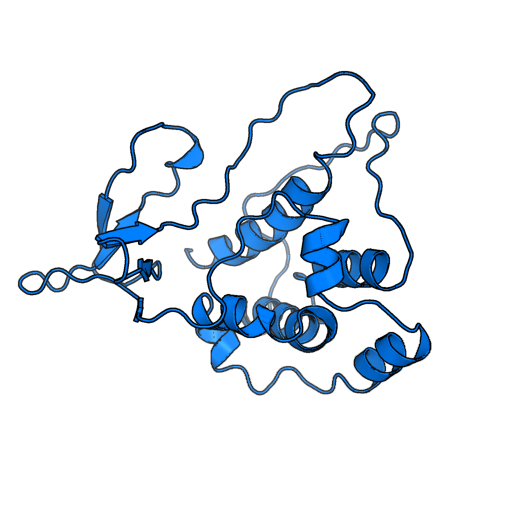TOM 1581 C C . LEU A 1 194 ? 5.186 4.619 -3.460 1.00 33.56 194 LEU A C 1
ATOM 1583 O O . LEU A 1 194 ? 6.140 3.901 -3.760 1.00 33.56 194 LEU A O 1
ATOM 1587 N N . GLU A 1 195 ? 4.863 5.704 -4.159 1.00 31.20 195 GLU A N 1
ATOM 1588 C CA . GLU A 1 195 ? 5.556 6.107 -5.388 1.00 31.20 195 GLU A CA 1
ATOM 1589 C C . GLU A 1 195 ? 6.975 6.632 -5.135 1.00 31.20 195 GLU A C 1
ATOM 1591 O O . GLU A 1 195 ? 7.908 6.207 -5.820 1.00 31.20 195 GLU A O 1
ATOM 1596 N N . ALA A 1 196 ? 7.187 7.432 -4.086 1.00 29.91 196 ALA A N 1
ATOM 1597 C CA . ALA A 1 196 ? 8.526 7.881 -3.692 1.00 29.91 196 ALA A CA 1
ATOM 1598 C C . ALA A 1 196 ? 9.450 6.710 -3.301 1.00 29.91 196 ALA A C 1
ATOM 1600 O O . ALA A 1 196 ? 10.653 6.740 -3.565 1.00 29.91 196 ALA A O 1
ATOM 1601 N N . SER A 1 197 ? 8.896 5.633 -2.730 1.00 33.00 197 SER A N 1
ATOM 1602 C CA . SER A 1 197 ? 9.673 4.423 -2.430 1.00 33.00 197 SER A CA 1
ATOM 1603 C C . SER A 1 197 ? 10.082 3.643 -3.694 1.00 33.00 197 SER A C 1
ATOM 1605 O O . SER A 1 197 ? 11.145 3.020 -3.709 1.00 33.00 197 SER A O 1
ATOM 1607 N N . GLY A 1 198 ? 9.299 3.735 -4.778 1.00 31.17 198 GLY A N 1
ATOM 1608 C CA . GLY A 1 198 ? 9.593 3.125 -6.081 1.00 31.17 198 GLY A CA 1
ATOM 1609 C C . GLY A 1 198 ? 10.538 3.950 -6.964 1.00 31.17 198 GLY A C 1
ATOM 1610 O O . GLY A 1 198 ? 11.349 3.371 -7.684 1.00 31.17 198 GLY A O 1
ATOM 1611 N N . GLN A 1 199 ? 10.505 5.284 -6.869 1.00 30.02 199 GLN A N 1
ATOM 1612 C CA . GLN A 1 199 ? 11.413 6.180 -7.606 1.00 30.02 199 GLN A CA 1
ATOM 1613 C C . GLN A 1 199 ? 12.849 6.216 -7.054 1.00 30.02 199 GLN A C 1
ATOM 1615 O O . GLN A 1 199 ? 13.752 6.709 -7.726 1.00 30.02 199 GLN A O 1
ATOM 1620 N N . SER A 1 200 ? 13.115 5.627 -5.883 1.00 28.70 200 SER A N 1
ATOM 1621 C CA . SER A 1 200 ? 14.489 5.484 -5.369 1.00 28.70 200 SER A CA 1
ATOM 1622 C C . SER A 1 200 ? 15.348 4.448 -6.121 1.00 28.70 200 SER A C 1
ATOM 1624 O O . SER A 1 200 ? 16.504 4.242 -5.766 1.00 28.70 200 SER A O 1
ATOM 1626 N N . GLN A 1 201 ? 14.816 3.806 -7.171 1.00 31.22 201 GLN A N 1
ATOM 1627 C CA . GLN A 1 201 ? 15.530 2.819 -7.995 1.00 31.22 201 GLN A CA 1
ATOM 1628 C C . GLN A 1 201 ? 16.403 3.418 -9.116 1.00 31.22 201 GLN A C 1
ATOM 1630 O O . GLN A 1 201 ? 16.959 2.668 -9.916 1.00 31.22 201 GLN A O 1
ATOM 1635 N N . SER A 1 202 ? 16.566 4.742 -9.187 1.00 28.53 202 SER A N 1
ATOM 1636 C CA . SER A 1 202 ? 17.545 5.367 -10.085 1.00 28.53 202 SER A CA 1
ATOM 1637 C C . SER A 1 202 ? 18.422 6.377 -9.352 1.00 28.53 202 SER A C 1
ATOM 1639 O O . SER A 1 202 ? 18.190 7.582 -9.443 1.00 28.53 202 SER A O 1
ATOM 1641 N N . LEU A 1 203 ? 19.413 5.863 -8.625 1.00 24.70 203 LEU A N 1
ATOM 1642 C CA . LEU A 1 203 ? 20.748 6.443 -8.440 1.00 24.70 203 LEU A CA 1
ATOM 1643 C C . LEU A 1 203 ? 21.677 5.390 -7.833 1.00 24.70 203 LEU A C 1
ATOM 1645 O O . LEU A 1 203 ? 21.273 4.775 -6.822 1.00 24.70 203 LEU A O 1
#

Radius of gyration: 18.55 Å; Cα contacts (8 Å, |Δi|>4): 201; chains: 1; bounding box: 39×42×50 Å

Secondary structure (DSSP, 8-state):
--SSSSHHHHHHHHHHHTT------TT--------SS--S--TT-THHHHHHHHHHHHHH-GGGHHHHHHH-HHHHT-------HHHHHHHHHTTPPPHHHHHHHT-TT-----SS-SEEE--EETTTTEEEEE-TTTTTSSS--EEEESS---PEEEETTTTEEE-------------S--GGGHHHHHHHHHHHHHHTT--

Sequence (203 aa):
MEIWGGENVEMSFRVWQCGGQLEIIPCSVVGHVFRTKSPHTFPKGTEVITRNQVRLAEVWMDDYKKIYYRRNKNAAVMHKYGDISDRLKLRDRLQCKNFTWYLNTVYPEAFVPDLMPDKFGAVSHVSLYLHVDVNDITHLTSAIRLFFHPTPRRNFLLYLTLRLFSFSLFPALLSCALPCGSISLVLSLLLFCLEASGQSQSL

Organism: Seriola dumerili (NCBI:txid41447)

Solvent-accessible surface area (backbone atoms only — not comparable to full-atom values): 12997 Å² total; per-residue (Å²): 128,56,101,58,58,46,60,71,53,40,49,50,53,48,36,52,33,50,75,49,82,88,83,82,59,86,89,66,83,77,93,75,89,85,69,98,64,79,90,72,85,56,96,77,47,73,57,45,32,45,33,24,42,46,49,38,28,74,68,56,30,63,76,59,32,52,52,52,30,73,71,34,62,71,48,59,71,54,81,84,51,69,92,53,64,73,56,48,51,46,43,60,74,58,65,36,56,54,40,67,55,40,39,66,72,76,41,65,86,58,88,76,75,67,83,78,61,90,39,71,43,63,53,65,45,86,90,74,62,24,18,56,40,69,59,92,61,46,66,81,42,102,58,86,55,78,43,76,32,84,60,76,87,51,72,41,44,43,45,79,94,73,80,44,81,54,76,93,72,75,81,65,73,70,94,68,93,70,79,94,85,73,81,83,64,62,58,63,60,57,51,48,54,57,50,57,65,61,64,64,79,77,126

Mean predicted aligned error: 12.24 Å

Foldseek 3Di:
DDDDAQPLVLVVLCQVQLPHDDDDDPVDDDDDDDDLDDPDDDPPPLVVNLLSNLLSCVQRAPLLSLVVCLWDVSNVPDPPSDDNVVSNVVCVVSVTHHNVCCCVPVNVVDDRDDSDAPDKFWDADPPPCWTWDFDPCCLVDVDTDIDTHNDRPGMWGQHPVPRDTDDPPPRPDDPDPDDPDDGNPRVSVSVVSVVSSSVVPPD

Nearest PDB structures (foldseek):
  6s24-assembly1_A  TM=9.084E-01  e=1.360E-15  Taeniopygia guttata
  6s22-assembly1_A  TM=8.959E-01  e=8.217E-14  Taeniopygia guttata
  6nqt-assembly3_E-2  TM=7.449E-01  e=9.215E-11  Homo sapiens
  6nqt-assembly1_A  TM=7.535E-01  e=3.355E-10  Homo sapiens
  4d0z-assembly1_B  TM=7.504E-01  e=6.964E-10  Homo sapiens

InterPro domains:
  IPR029044 Nucleotide-diphospho-sugar transferases [G3DSA:3.90.550.10] (1-110)
  IPR029044 Nucleotide-diphospho-sugar transferase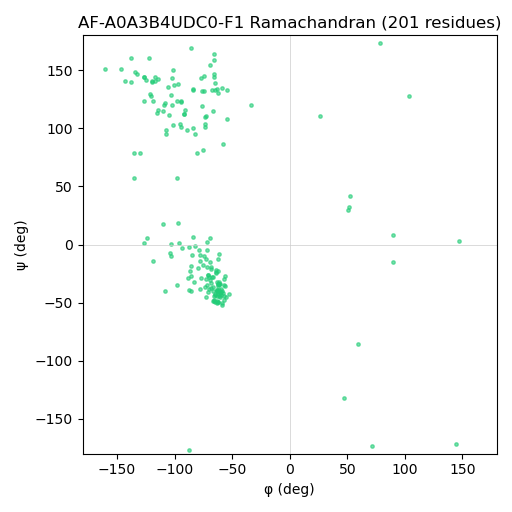s [SSF53448] (3-109)

pLDDT: mean 73.17, std 24.16, range [23.02, 98.69]